Protein AF-A0A7Y2H2J0-F1 (afdb_monomer_lite)

Secondary structure (DSSP, 8-state):
--HHHHHHHHHHHHHTT--GGGGG-HHHHHHHHHHHHHHHHHHHHHHHHHHHHHHHHHHHHTPPP-SPPP-S-HHHHHHHHTSHHHHHHHHHHHHHHHHHHHHHHHHHHHHHHHHHHHHHHHHHHHT-HHHHHHHHHTSPEEETTEEEPTT-HHHHHHHHHHHHHHHHHHHHT--HHHHHHHHHHHHHHHHHHHHHHHH-PPPP-------

Foldseek 3Di:
DPPVVVVVCVVVCVVVPHPCVLVPDPVSVVVVVVVVLVVVLVLLVVLLVLLVVLQVVCVVLVHDDDPDRPPDDSVVLSVLLPDVPSNVVSVVVSVVSVVVSVLQVVLQVQLQVQLCVQLVVVLVVQLDLVVLLVVCQPPFDDDPPDTHHSVPVVSSVVSSVVSNVVSVVVVVPDDPVRSCVRRSVSSNVRSVVSCDVVVPDDPPPPDPPDD

Structure (mmCIF, N/CA/C/O backbone):
data_AF-A0A7Y2H2J0-F1
#
_entry.id   AF-A0A7Y2H2J0-F1
#
loop_
_atom_site.group_PDB
_atom_site.id
_atom_site.type_symbol
_atom_site.label_atom_id
_atom_site.label_alt_id
_atom_site.label_comp_id
_atom_site.label_asym_id
_atom_site.label_entity_id
_atom_site.label_seq_id
_atom_site.pdbx_PDB_ins_cod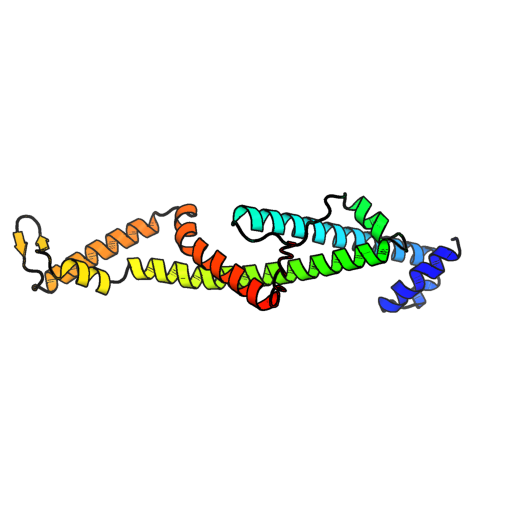e
_atom_site.Cartn_x
_atom_site.Cartn_y
_atom_site.Cartn_z
_atom_site.occupancy
_atom_site.B_iso_or_equiv
_atom_site.auth_seq_id
_atom_site.auth_comp_id
_atom_site.auth_asym_id
_atom_site.auth_atom_id
_atom_site.pdbx_PDB_model_num
ATOM 1 N N . MET A 1 1 ? 38.490 0.608 -36.132 1.00 47.44 1 MET A N 1
ATOM 2 C CA . MET A 1 1 ? 37.055 0.309 -35.929 1.00 47.44 1 MET A CA 1
ATOM 3 C C . MET A 1 1 ? 36.377 0.312 -37.287 1.00 47.44 1 MET A C 1
ATOM 5 O O . MET A 1 1 ? 36.771 1.143 -38.097 1.00 47.44 1 MET A O 1
ATOM 9 N N . PRO A 1 2 ? 35.400 -0.565 -37.553 1.00 40.34 2 PRO A N 1
ATOM 10 C CA . PRO A 1 2 ? 34.574 -0.436 -38.746 1.00 40.34 2 PRO A CA 1
ATOM 11 C C . PRO A 1 2 ? 33.777 0.878 -38.695 1.00 40.34 2 PRO A C 1
ATOM 13 O O . PRO A 1 2 ? 33.198 1.195 -37.654 1.00 40.34 2 PRO A O 1
ATOM 16 N N . GLU A 1 3 ? 33.737 1.632 -39.794 1.00 38.72 3 GLU A N 1
ATOM 17 C CA . GLU A 1 3 ? 33.075 2.949 -39.888 1.00 38.72 3 GLU A CA 1
ATOM 18 C C . GLU A 1 3 ? 31.599 2.928 -39.452 1.00 38.72 3 GLU A C 1
ATOM 20 O O . GLU A 1 3 ? 31.092 3.917 -38.921 1.00 38.72 3 GLU A O 1
ATOM 25 N N . TYR A 1 4 ? 30.927 1.778 -39.569 1.00 42.19 4 TYR A N 1
ATOM 26 C CA . TYR A 1 4 ? 29.523 1.624 -39.186 1.00 42.19 4 TYR A CA 1
ATOM 27 C C . TYR A 1 4 ? 29.265 1.790 -37.677 1.00 42.19 4 TYR A C 1
ATOM 29 O O . TYR A 1 4 ? 28.186 2.236 -37.292 1.00 42.19 4 TYR A O 1
ATOM 37 N N . MET A 1 5 ? 30.237 1.490 -36.803 1.00 37.50 5 MET A N 1
ATOM 38 C CA . MET A 1 5 ? 30.056 1.659 -35.349 1.00 37.50 5 MET A CA 1
ATOM 39 C C . MET A 1 5 ? 30.204 3.116 -34.901 1.00 37.50 5 MET A C 1
ATOM 41 O O . MET A 1 5 ? 29.543 3.540 -33.957 1.00 37.50 5 MET A O 1
ATOM 45 N N . VAL A 1 6 ? 31.026 3.902 -35.602 1.00 47.81 6 VAL A N 1
ATOM 46 C CA . VAL A 1 6 ? 31.172 5.345 -35.350 1.00 47.81 6 VAL A CA 1
ATOM 47 C C . VAL A 1 6 ? 29.910 6.091 -35.793 1.00 47.81 6 VAL A C 1
ATOM 49 O O . VAL A 1 6 ? 29.450 6.986 -35.087 1.00 47.81 6 VAL A O 1
ATOM 52 N N . ALA A 1 7 ? 29.304 5.678 -36.911 1.00 53.84 7 ALA A N 1
ATOM 53 C CA . ALA A 1 7 ? 28.046 6.243 -37.396 1.00 53.84 7 ALA A CA 1
ATOM 54 C C . ALA A 1 7 ? 26.858 5.978 -36.448 1.00 53.84 7 ALA A C 1
ATOM 56 O O . ALA A 1 7 ? 26.045 6.872 -36.232 1.00 53.84 7 ALA A O 1
ATOM 57 N N . ALA A 1 8 ? 26.785 4.789 -35.837 1.00 52.59 8 ALA A N 1
ATOM 58 C CA . ALA A 1 8 ? 25.694 4.418 -34.929 1.00 52.59 8 ALA A CA 1
ATOM 59 C C . ALA A 1 8 ? 25.750 5.129 -33.561 1.00 52.59 8 ALA A C 1
ATOM 61 O O . ALA A 1 8 ? 24.716 5.382 -32.948 1.00 52.5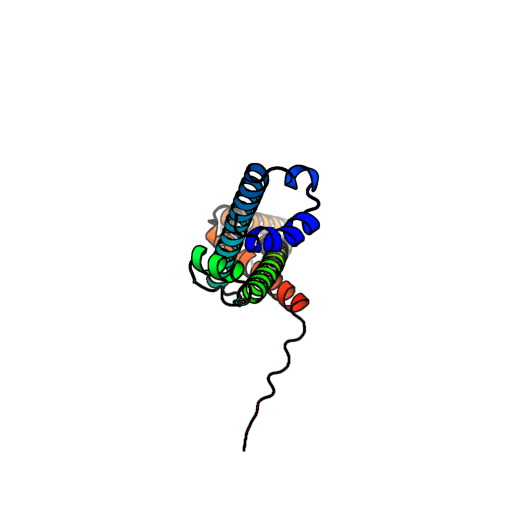9 8 ALA A O 1
ATOM 62 N N . LEU A 1 9 ? 26.950 5.468 -33.075 1.00 48.31 9 LEU A N 1
ATOM 63 C CA . LEU A 1 9 ? 27.146 6.077 -31.750 1.00 48.31 9 LEU A CA 1
ATOM 64 C C . LEU A 1 9 ? 27.078 7.609 -31.756 1.00 48.31 9 LEU A C 1
ATOM 66 O O . LEU A 1 9 ? 26.837 8.215 -30.714 1.00 48.31 9 LEU A O 1
ATOM 70 N N . LYS A 1 10 ? 27.269 8.243 -32.917 1.00 51.09 10 LYS A N 1
ATOM 71 C CA . LYS A 1 10 ? 27.262 9.703 -33.064 1.00 51.09 10 LYS A CA 1
ATOM 72 C C . LYS A 1 10 ?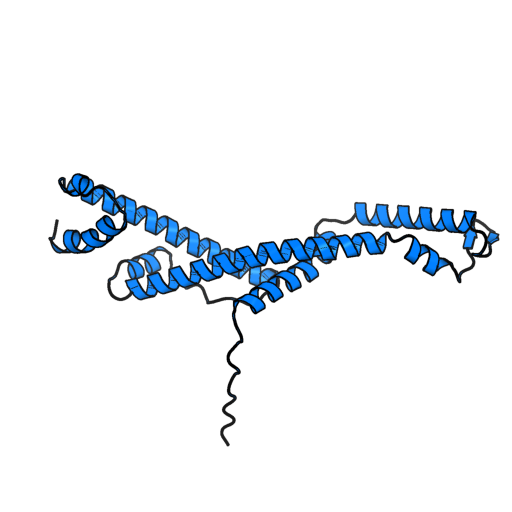 25.956 10.379 -32.596 1.00 51.09 10 LYS A C 1
ATOM 74 O O . LYS A 1 10 ? 26.060 11.293 -31.780 1.00 51.09 10 LYS A O 1
ATOM 79 N N . PRO A 1 11 ? 24.748 9.928 -32.993 1.00 55.41 11 PRO A N 1
ATOM 80 C CA . PRO A 1 11 ? 23.510 10.568 -32.539 1.00 55.41 11 PRO A CA 1
ATOM 81 C C . PRO A 1 11 ? 23.245 10.372 -31.035 1.00 55.41 11 PRO A C 1
ATOM 83 O O . PRO A 1 11 ? 22.685 11.256 -30.391 1.00 55.41 11 PRO A O 1
ATOM 86 N N . LEU A 1 12 ? 23.704 9.257 -30.452 1.00 50.62 12 LEU A N 1
ATOM 87 C CA . LEU A 1 12 ? 23.593 8.984 -29.011 1.00 50.62 12 LEU A CA 1
ATOM 88 C C . LEU A 1 12 ? 24.503 9.898 -28.172 1.00 50.62 12 LEU A C 1
ATOM 90 O O . LEU A 1 12 ? 24.111 10.337 -27.094 1.00 50.62 12 LEU A O 1
ATOM 94 N N . LEU A 1 13 ? 25.705 10.208 -28.669 1.00 53.81 13 LEU A N 1
ATOM 95 C CA . LEU A 1 13 ? 26.645 11.124 -28.011 1.00 53.81 13 LEU A CA 1
ATOM 96 C C . LEU A 1 13 ? 26.201 12.590 -28.126 1.00 53.81 13 LEU A C 1
ATOM 98 O O . LEU A 1 13 ? 26.328 13.338 -27.158 1.00 53.81 13 LEU A O 1
ATOM 102 N N . GLU A 1 14 ? 25.629 12.974 -29.271 1.00 54.91 14 GLU A N 1
ATOM 103 C CA . GLU A 1 14 ? 25.040 14.303 -29.486 1.00 54.91 14 GLU A CA 1
ATOM 104 C C . GLU A 1 14 ? 23.800 14.533 -28.599 1.00 54.91 14 GLU A C 1
ATOM 106 O O . GLU A 1 14 ? 23.654 15.610 -28.023 1.00 54.91 14 GLU A O 1
ATOM 111 N N . GLN A 1 15 ? 22.946 13.517 -28.400 1.00 51.09 15 GLN A N 1
ATOM 112 C CA . GLN A 1 15 ? 21.798 13.594 -27.479 1.00 51.09 15 GLN A CA 1
ATOM 113 C C . GLN A 1 15 ? 22.190 13.638 -25.996 1.00 51.09 15 GLN A C 1
ATOM 115 O O . GLN A 1 15 ? 21.468 14.223 -25.191 1.00 51.09 15 GLN A O 1
ATOM 120 N N . ALA A 1 16 ? 23.321 13.036 -25.621 1.00 50.97 16 ALA A N 1
ATOM 121 C CA . ALA A 1 16 ? 23.787 12.988 -24.236 1.00 50.97 16 ALA A CA 1
ATOM 122 C C . ALA A 1 16 ? 24.469 14.288 -23.761 1.00 50.97 16 ALA A C 1
ATOM 124 O O . ALA A 1 16 ? 24.900 14.352 -22.610 1.00 50.97 16 ALA A O 1
ATOM 125 N N . GLY A 1 17 ? 24.602 15.306 -24.625 1.00 50.47 17 GLY A N 1
ATOM 126 C CA . GLY A 1 17 ? 25.286 16.563 -24.298 1.00 50.47 17 GLY A CA 1
ATOM 127 C C . GLY A 1 17 ? 26.766 16.379 -23.938 1.00 50.47 17 GLY A C 1
ATOM 128 O O . GLY A 1 17 ? 27.342 17.227 -23.262 1.00 50.47 17 GLY A O 1
ATOM 129 N N . ALA A 1 18 ? 27.370 15.256 -24.337 1.00 54.28 18 ALA A N 1
ATOM 130 C CA . ALA A 1 18 ? 28.762 14.957 -24.046 1.00 54.28 18 ALA A CA 1
ATOM 131 C C . ALA A 1 18 ? 29.668 15.771 -24.978 1.00 54.28 18 ALA A C 1
ATOM 133 O O . ALA A 1 18 ? 29.470 15.761 -26.194 1.00 54.28 18 ALA A O 1
ATOM 134 N N . ASP A 1 19 ? 30.672 16.448 -24.413 1.00 48.97 19 ASP A N 1
ATOM 135 C CA . ASP A 1 19 ? 31.663 17.214 -25.170 1.00 48.97 19 ASP A CA 1
ATOM 136 C C . ASP A 1 19 ? 32.268 16.356 -26.294 1.00 48.97 19 ASP A C 1
ATOM 138 O O . ASP A 1 19 ? 33.057 15.434 -26.065 1.00 48.97 19 ASP A O 1
ATOM 142 N N . LEU A 1 20 ? 31.924 16.700 -27.539 1.00 50.53 20 LEU A N 1
ATOM 143 C CA . LEU A 1 20 ? 32.450 16.107 -28.777 1.00 50.53 20 LEU A CA 1
ATOM 144 C C . LEU A 1 20 ? 33.986 16.203 -28.888 1.00 50.53 20 LEU A C 1
ATOM 146 O O . LEU A 1 20 ? 34.584 15.562 -29.749 1.00 50.53 20 LEU A O 1
ATOM 150 N N . GLU A 1 21 ? 34.651 16.954 -28.007 1.00 49.44 21 GLU A N 1
ATOM 151 C CA . GLU A 1 21 ? 36.112 16.977 -27.858 1.00 49.44 21 GLU A CA 1
ATOM 152 C C . GLU A 1 21 ? 36.689 15.621 -27.403 1.00 49.44 21 GLU A C 1
ATOM 154 O O . GLU A 1 21 ? 37.773 15.241 -27.852 1.00 49.44 21 GLU A O 1
ATOM 159 N N . ILE A 1 22 ? 35.940 14.837 -26.614 1.00 49.25 22 ILE A N 1
ATOM 160 C CA . ILE A 1 22 ? 36.315 13.472 -26.184 1.00 49.25 22 ILE A CA 1
ATOM 161 C C . ILE A 1 22 ? 36.307 12.497 -27.384 1.00 49.25 22 ILE A C 1
ATOM 163 O O . ILE A 1 22 ? 36.953 11.447 -27.373 1.00 49.25 22 ILE A O 1
ATOM 167 N N . ALA A 1 23 ? 35.642 12.865 -28.487 1.00 50.12 23 ALA A N 1
ATOM 168 C CA . ALA A 1 23 ? 35.518 12.040 -29.687 1.00 50.12 23 ALA A CA 1
ATOM 169 C C . ALA A 1 23 ? 36.781 11.989 -30.573 1.00 50.12 23 ALA A C 1
ATOM 171 O O . ALA A 1 23 ? 36.781 11.320 -31.606 1.00 50.12 23 ALA A O 1
ATOM 172 N N . LYS A 1 24 ? 37.877 12.664 -30.200 1.00 54.94 24 LYS A N 1
ATOM 173 C CA . LYS A 1 24 ? 39.107 12.710 -31.016 1.00 54.94 24 LYS A CA 1
ATOM 174 C C . LYS A 1 24 ? 40.050 11.518 -30.802 1.00 54.94 24 LYS A C 1
ATOM 176 O O . LYS A 1 24 ? 41.002 11.359 -31.566 1.00 54.94 24 LYS A O 1
ATOM 181 N N . ARG A 1 25 ? 39.811 10.660 -29.801 1.00 59.81 25 ARG A N 1
ATOM 182 C CA . ARG A 1 25 ? 40.666 9.496 -29.502 1.00 59.81 25 ARG A CA 1
ATOM 183 C C . ARG A 1 25 ? 39.866 8.187 -29.575 1.00 59.81 25 ARG A C 1
ATOM 185 O O . ARG A 1 25 ? 38.972 7.977 -28.756 1.00 59.81 25 ARG A O 1
ATOM 192 N N . PRO A 1 26 ? 40.199 7.261 -30.498 1.00 61.16 26 PRO A N 1
ATOM 193 C CA . PRO A 1 26 ? 39.448 6.016 -30.709 1.00 61.16 26 PRO A CA 1
ATOM 194 C C . PRO A 1 26 ? 39.265 5.164 -29.443 1.00 61.16 26 PRO A C 1
ATOM 196 O O . PRO A 1 26 ? 38.212 4.559 -29.251 1.00 61.16 26 PRO A O 1
ATOM 199 N N . ASN A 1 27 ? 40.268 5.158 -28.559 1.00 64.81 27 ASN A N 1
ATOM 200 C CA . ASN A 1 27 ? 40.234 4.411 -27.299 1.00 64.81 27 ASN A CA 1
ATOM 201 C C . ASN A 1 27 ? 39.284 5.040 -26.262 1.00 64.81 27 ASN A C 1
ATOM 203 O O . ASN A 1 27 ? 38.656 4.317 -25.492 1.00 64.81 27 ASN A O 1
ATOM 207 N N . GLU A 1 28 ? 39.146 6.369 -26.253 1.00 61.62 28 GLU A N 1
ATOM 208 C CA . GLU A 1 28 ? 38.254 7.090 -25.335 1.00 61.62 28 GLU A CA 1
ATOM 209 C C . GLU A 1 28 ? 36.789 6.930 -25.771 1.00 61.62 28 GLU A C 1
ATOM 211 O O . GLU A 1 28 ? 35.934 6.631 -24.939 1.00 61.62 28 GLU A O 1
ATOM 216 N N . LEU A 1 29 ? 36.507 6.966 -27.079 1.00 62.78 29 LEU A N 1
ATOM 217 C CA . LEU A 1 29 ? 35.181 6.649 -27.632 1.00 62.78 29 LEU A CA 1
ATOM 218 C C . LEU A 1 29 ? 34.738 5.216 -27.330 1.00 62.78 29 LEU A C 1
ATOM 220 O O . LEU A 1 29 ? 33.588 4.985 -26.959 1.00 62.78 29 LEU A O 1
ATOM 224 N N . GLN A 1 30 ? 35.645 4.246 -27.458 1.00 66.06 30 GLN A N 1
ATOM 225 C CA . GLN A 1 30 ? 35.336 2.852 -27.145 1.00 66.06 30 GLN A CA 1
ATOM 226 C C . GLN A 1 30 ? 35.069 2.657 -25.645 1.00 66.06 30 GLN A C 1
ATOM 228 O O . GLN A 1 30 ? 34.158 1.913 -25.270 1.00 66.06 30 GLN A O 1
ATOM 233 N N . ALA A 1 31 ? 35.808 3.364 -24.784 1.00 67.94 31 ALA A N 1
ATOM 234 C CA . ALA A 1 31 ? 35.567 3.369 -23.345 1.00 67.94 31 ALA A CA 1
ATOM 235 C C . ALA A 1 31 ? 34.214 4.011 -22.987 1.00 67.94 31 ALA A C 1
ATOM 237 O O . ALA A 1 31 ? 33.475 3.447 -22.178 1.00 67.94 31 ALA A O 1
ATOM 238 N N . VAL A 1 32 ? 33.850 5.138 -23.611 1.00 69.50 32 VAL A N 1
ATOM 239 C CA . VAL A 1 32 ? 32.547 5.803 -23.414 1.00 69.50 32 VAL A CA 1
ATOM 240 C C . VAL A 1 32 ? 31.400 4.915 -23.897 1.00 69.50 32 VAL A C 1
ATOM 242 O O . VAL A 1 32 ? 30.458 4.687 -23.143 1.00 69.50 32 VAL A O 1
ATOM 245 N N . ALA A 1 33 ? 31.506 4.330 -25.092 1.00 68.38 33 ALA A N 1
ATOM 246 C CA . ALA A 1 33 ? 30.496 3.418 -25.627 1.00 68.38 33 ALA A CA 1
ATOM 247 C C . ALA A 1 33 ? 30.301 2.181 -24.733 1.00 68.38 33 ALA A C 1
ATOM 249 O O . ALA A 1 33 ? 29.172 1.767 -24.470 1.00 68.38 33 ALA A O 1
ATOM 250 N N . THR A 1 34 ? 31.394 1.623 -24.203 1.00 71.44 34 THR A N 1
ATOM 251 C CA . THR A 1 34 ? 31.339 0.495 -23.260 1.00 71.44 34 THR A CA 1
ATOM 252 C C . THR A 1 34 ? 30.672 0.900 -21.943 1.00 71.44 34 THR A C 1
ATOM 254 O O . THR A 1 34 ? 29.830 0.164 -21.432 1.00 71.44 34 THR A O 1
ATOM 257 N N . ARG A 1 35 ? 30.987 2.088 -21.404 1.00 67.69 35 ARG A N 1
ATOM 258 C CA . ARG A 1 35 ? 30.344 2.615 -20.187 1.00 67.69 35 ARG A CA 1
ATOM 259 C C . ARG A 1 35 ? 28.850 2.861 -20.386 1.00 67.69 35 ARG A C 1
ATOM 261 O O . ARG A 1 35 ? 28.067 2.436 -19.544 1.00 67.69 35 ARG A O 1
ATOM 268 N N . MET A 1 36 ? 28.455 3.490 -21.492 1.00 68.12 36 MET A N 1
ATOM 269 C CA . MET A 1 36 ? 27.045 3.728 -21.824 1.00 68.12 36 MET A CA 1
ATOM 270 C C . MET A 1 36 ? 26.282 2.416 -21.998 1.00 68.12 36 MET A C 1
ATOM 272 O O . MET A 1 36 ? 25.192 2.261 -21.455 1.00 68.12 36 MET A O 1
ATOM 276 N N . ARG A 1 37 ? 26.886 1.431 -22.676 1.00 70.31 37 ARG A N 1
ATOM 277 C CA . ARG A 1 37 ? 26.318 0.085 -22.778 1.00 70.31 37 ARG A CA 1
ATOM 278 C C . ARG A 1 37 ? 26.096 -0.527 -21.397 1.00 70.31 37 ARG A C 1
ATOM 280 O O . ARG A 1 37 ? 24.995 -0.985 -21.130 1.00 70.31 37 ARG A O 1
ATOM 287 N N . ASN A 1 38 ? 27.095 -0.497 -20.516 1.00 67.31 38 ASN A N 1
ATOM 288 C CA . ASN A 1 38 ? 26.974 -1.058 -19.167 1.00 67.31 38 ASN A CA 1
ATOM 289 C C . ASN A 1 38 ? 25.923 -0.338 -18.311 1.00 67.31 38 ASN A C 1
ATOM 291 O O . ASN A 1 38 ? 25.195 -0.990 -17.570 1.00 67.31 38 ASN A O 1
ATOM 295 N N . LEU A 1 39 ? 25.810 0.986 -18.431 1.00 69.38 39 LEU A N 1
ATOM 296 C CA . LEU A 1 39 ? 24.765 1.750 -17.751 1.00 69.38 39 LEU A CA 1
ATOM 297 C C . LEU A 1 39 ? 23.372 1.346 -18.246 1.00 69.38 39 LEU A C 1
ATOM 299 O O . LEU A 1 39 ? 22.486 1.089 -17.438 1.00 69.38 39 LEU A O 1
ATOM 303 N N . ASN A 1 40 ? 23.195 1.221 -19.562 1.00 71.69 40 ASN A N 1
ATOM 304 C CA . ASN A 1 40 ? 21.933 0.769 -20.143 1.00 71.69 40 ASN A CA 1
ATOM 305 C C . ASN A 1 40 ? 21.596 -0.671 -19.726 1.00 71.69 40 ASN A C 1
ATOM 307 O O . ASN A 1 40 ? 20.425 -0.960 -19.495 1.00 71.69 40 ASN A O 1
ATOM 311 N N . LEU A 1 41 ? 22.604 -1.548 -19.568 1.00 68.62 41 LEU A N 1
ATOM 312 C CA . LEU A 1 41 ? 22.407 -2.901 -19.030 1.00 68.62 41 LEU A CA 1
ATOM 313 C C . LEU A 1 41 ? 21.811 -2.849 -17.617 1.00 68.62 41 LEU A C 1
ATOM 315 O O . LEU A 1 41 ? 20.794 -3.485 -17.360 1.00 68.62 41 LEU A O 1
ATOM 319 N N . LEU A 1 42 ? 22.420 -2.054 -16.733 1.00 71.31 42 LEU A N 1
ATOM 320 C CA . LEU A 1 42 ? 21.987 -1.908 -15.340 1.00 71.31 42 LEU A CA 1
ATOM 321 C C . LEU A 1 42 ? 20.599 -1.270 -15.214 1.00 71.31 42 LEU A C 1
ATOM 323 O O . LEU A 1 42 ? 19.818 -1.647 -14.346 1.00 71.31 42 LEU A O 1
ATOM 327 N N . LEU A 1 43 ? 20.284 -0.291 -16.064 1.00 73.75 43 LEU A N 1
ATOM 328 C CA . LEU A 1 43 ? 18.972 0.353 -16.055 1.00 73.75 43 LEU A CA 1
ATOM 329 C C . LEU A 1 43 ? 17.880 -0.597 -16.554 1.00 73.75 43 LEU A C 1
ATOM 331 O O . LEU A 1 43 ? 16.817 -0.670 -15.942 1.00 73.75 43 LEU A O 1
ATOM 335 N N . ALA A 1 44 ? 18.139 -1.348 -17.627 1.00 73.38 44 ALA A N 1
ATOM 336 C CA . ALA A 1 44 ? 17.187 -2.325 -18.146 1.00 73.38 44 ALA A CA 1
ATOM 337 C C . ALA A 1 44 ? 16.932 -3.457 -17.138 1.00 73.38 44 ALA A C 1
ATOM 339 O O . ALA A 1 44 ? 15.772 -3.780 -16.882 1.00 73.38 44 ALA A O 1
ATOM 340 N N . SER A 1 45 ? 17.986 -4.010 -16.522 1.00 72.88 45 SER A N 1
ATOM 341 C CA . SER A 1 45 ? 17.845 -5.044 -15.487 1.00 72.88 45 SER A CA 1
ATOM 342 C C . SER A 1 45 ? 17.047 -4.531 -14.288 1.00 72.88 45 SER A C 1
ATOM 344 O O . SER A 1 45 ? 16.081 -5.164 -13.870 1.00 72.88 45 SER A O 1
ATOM 346 N N . PHE A 1 46 ? 17.362 -3.324 -13.805 1.00 79.88 46 PHE A N 1
ATOM 347 C CA . PHE A 1 46 ? 16.641 -2.695 -12.700 1.00 79.88 46 PHE A CA 1
ATOM 348 C C . PHE A 1 46 ? 15.142 -2.535 -12.990 1.00 79.88 46 PHE A C 1
ATOM 350 O O . PHE A 1 46 ? 14.310 -2.859 -12.143 1.00 79.88 46 PHE A O 1
ATOM 357 N N . VAL A 1 47 ? 14.774 -2.060 -14.184 1.00 79.31 47 VAL A N 1
ATOM 358 C CA . VAL A 1 47 ? 13.360 -1.892 -14.559 1.00 79.31 47 VAL A CA 1
ATOM 359 C C . VAL A 1 47 ? 12.636 -3.236 -14.609 1.00 79.31 47 VAL A C 1
ATOM 361 O O . VAL A 1 47 ? 11.505 -3.331 -14.133 1.00 79.31 47 VAL A O 1
ATOM 364 N N . LEU A 1 48 ? 13.279 -4.280 -15.136 1.00 77.50 48 LEU A N 1
ATOM 365 C CA . LEU A 1 48 ? 12.693 -5.619 -15.215 1.00 77.50 48 LEU A CA 1
ATOM 366 C C . LEU A 1 48 ? 12.490 -6.237 -13.833 1.00 77.50 48 LEU A C 1
ATOM 368 O O . LEU A 1 48 ? 11.407 -6.754 -13.555 1.00 77.50 48 LEU A O 1
ATOM 372 N N . ASP A 1 49 ? 13.483 -6.137 -12.953 1.00 81.00 49 ASP A N 1
ATOM 373 C CA . ASP A 1 49 ? 13.380 -6.626 -11.578 1.00 81.00 49 ASP A CA 1
ATOM 374 C C . ASP A 1 49 ? 12.266 -5.915 -10.810 1.00 81.00 49 ASP A C 1
ATOM 376 O O . ASP A 1 49 ? 11.429 -6.560 -10.170 1.00 81.00 49 ASP A O 1
ATOM 380 N N . MET A 1 50 ? 12.188 -4.589 -10.935 1.00 84.50 50 MET A N 1
ATOM 381 C CA . MET A 1 50 ? 11.119 -3.807 -10.318 1.00 84.50 50 MET A CA 1
ATOM 382 C C . MET A 1 50 ? 9.744 -4.169 -10.891 1.00 84.50 50 MET A C 1
ATOM 384 O O . MET A 1 50 ? 8.769 -4.248 -10.143 1.00 84.50 50 MET A O 1
ATOM 388 N N . SER A 1 51 ? 9.654 -4.428 -12.196 1.00 81.69 51 SER A N 1
ATOM 389 C CA . SER A 1 51 ? 8.404 -4.817 -12.853 1.00 81.69 51 SER A CA 1
ATOM 390 C C . SER A 1 51 ? 7.923 -6.206 -12.410 1.00 81.69 51 SER A C 1
ATOM 392 O O . SER A 1 51 ? 6.747 -6.403 -12.097 1.00 81.69 51 SER A O 1
ATOM 394 N N . ARG A 1 52 ? 8.847 -7.163 -12.254 1.00 83.50 52 ARG A N 1
ATOM 395 C CA . ARG A 1 52 ? 8.553 -8.478 -11.659 1.00 83.50 52 ARG A CA 1
ATOM 396 C C . ARG A 1 52 ? 8.081 -8.346 -10.212 1.00 83.50 52 ARG A C 1
ATOM 398 O O . ARG A 1 52 ? 7.088 -8.969 -9.837 1.00 83.50 52 ARG A O 1
ATOM 405 N N . GLY A 1 53 ? 8.756 -7.516 -9.413 1.00 85.44 53 GLY A N 1
ATOM 406 C CA . GLY A 1 53 ? 8.349 -7.223 -8.036 1.00 85.44 53 GLY A CA 1
ATOM 407 C C . GLY A 1 53 ? 6.948 -6.610 -7.963 1.00 85.44 53 GLY A C 1
ATOM 408 O O . GLY A 1 53 ? 6.129 -7.021 -7.141 1.00 85.44 53 GLY A O 1
ATOM 409 N N . MET A 1 54 ? 6.635 -5.692 -8.878 1.00 88.56 54 MET A N 1
ATOM 410 C CA . MET A 1 54 ? 5.308 -5.096 -9.030 1.00 88.56 54 MET A CA 1
ATOM 411 C C . MET A 1 54 ? 4.226 -6.143 -9.339 1.00 88.56 54 MET A C 1
ATOM 413 O O . MET A 1 54 ? 3.165 -6.119 -8.712 1.00 88.56 54 MET A O 1
ATOM 417 N N . GLU A 1 55 ? 4.460 -7.069 -10.271 1.00 84.81 55 GLU A N 1
ATOM 418 C CA . GLU A 1 55 ? 3.484 -8.121 -10.597 1.00 84.81 55 GLU A CA 1
ATOM 419 C C . GLU A 1 55 ? 3.289 -9.112 -9.442 1.00 84.81 55 GLU A C 1
ATOM 421 O O . GLU A 1 55 ? 2.156 -9.477 -9.112 1.00 84.81 55 GLU A O 1
ATOM 426 N N . GLN A 1 56 ? 4.366 -9.487 -8.745 1.00 85.75 56 GLN A N 1
ATOM 427 C CA . GLN A 1 56 ? 4.265 -10.295 -7.526 1.00 85.75 56 GLN A CA 1
ATOM 428 C C . GLN A 1 56 ? 3.446 -9.583 -6.444 1.00 85.75 56 GLN A C 1
ATOM 430 O O . GLN A 1 56 ? 2.560 -10.193 -5.839 1.00 85.75 56 GLN A O 1
ATOM 435 N N . PHE A 1 57 ? 3.686 -8.286 -6.241 1.00 87.69 57 PHE A N 1
ATOM 436 C CA . PHE A 1 57 ? 2.913 -7.468 -5.313 1.00 87.69 57 PHE A CA 1
ATOM 437 C C . PHE A 1 57 ? 1.428 -7.454 -5.691 1.00 87.69 57 PHE A C 1
ATOM 439 O O . PHE A 1 57 ? 0.569 -7.745 -4.855 1.00 87.69 57 PHE A O 1
ATOM 446 N N . ARG A 1 58 ? 1.111 -7.184 -6.965 1.00 84.75 58 ARG A N 1
ATOM 447 C CA . ARG A 1 58 ? -0.272 -7.174 -7.463 1.00 84.75 58 ARG A CA 1
ATOM 448 C C . ARG A 1 58 ? -0.965 -8.509 -7.184 1.00 84.75 58 ARG A C 1
ATOM 450 O O . ARG A 1 58 ? -2.073 -8.515 -6.649 1.00 84.75 58 ARG A O 1
ATOM 457 N N . LYS A 1 59 ? -0.281 -9.629 -7.429 1.00 87.00 59 LYS A N 1
ATOM 458 C CA . LYS A 1 59 ? -0.795 -10.977 -7.155 1.00 87.00 59 LYS A CA 1
ATOM 459 C C . LYS A 1 59 ? -1.090 -11.217 -5.670 1.00 87.00 59 LYS A C 1
ATOM 461 O O . LYS A 1 59 ? -2.173 -11.696 -5.345 1.00 87.00 59 LYS A O 1
ATOM 466 N N . ILE A 1 60 ? -0.169 -10.864 -4.769 1.00 85.94 60 ILE A N 1
ATOM 467 C CA . ILE A 1 60 ? -0.328 -11.062 -3.312 1.00 85.94 60 ILE A CA 1
ATOM 468 C C . ILE A 1 60 ? -1.529 -10.273 -2.762 1.00 85.94 60 ILE A C 1
ATOM 470 O O . ILE A 1 60 ? -2.261 -10.754 -1.890 1.00 85.94 60 ILE A O 1
ATOM 474 N N . TYR A 1 61 ? -1.763 -9.073 -3.294 1.00 80.06 61 TYR A N 1
ATOM 475 C CA . TYR A 1 61 ? -2.836 -8.186 -2.840 1.00 80.06 61 TYR A CA 1
ATOM 476 C C . TYR A 1 61 ? -4.159 -8.353 -3.608 1.00 80.06 61 TYR A C 1
ATOM 478 O O . TYR A 1 61 ? -5.164 -7.737 -3.231 1.00 80.06 61 TYR A O 1
ATOM 486 N N . GLY A 1 62 ? -4.201 -9.222 -4.626 1.00 83.75 62 GLY A N 1
ATOM 487 C CA . GLY A 1 62 ? -5.378 -9.435 -5.477 1.00 83.75 62 GLY A CA 1
ATOM 488 C C . GLY A 1 62 ? -5.725 -8.208 -6.324 1.00 83.75 62 GLY A C 1
ATOM 489 O O . GLY A 1 62 ? -6.897 -7.883 -6.497 1.00 83.75 62 GLY A O 1
ATOM 490 N N . LEU A 1 63 ? -4.705 -7.481 -6.777 1.00 83.12 63 LEU A N 1
ATOM 491 C CA . LEU A 1 63 ? -4.822 -6.289 -7.612 1.00 83.12 63 LEU A CA 1
ATOM 492 C C . LEU A 1 63 ? -4.748 -6.675 -9.099 1.00 83.12 63 LEU A C 1
ATOM 494 O O . LEU A 1 63 ? -4.126 -7.683 -9.434 1.00 83.12 63 LEU A O 1
ATOM 498 N N . PRO A 1 64 ? -5.347 -5.880 -10.003 1.00 78.19 64 PRO A N 1
ATOM 499 C CA . PRO A 1 64 ? -5.306 -6.166 -11.434 1.00 78.19 64 PRO A CA 1
ATOM 500 C C . PRO A 1 64 ? -3.870 -6.149 -11.975 1.00 78.19 64 PRO A C 1
ATOM 502 O O . PRO A 1 64 ? -3.131 -5.184 -11.746 1.00 78.19 64 PRO A O 1
ATOM 505 N N . SER A 1 65 ? -3.504 -7.197 -12.716 1.00 74.00 65 SER A N 1
ATOM 506 C CA . SER A 1 65 ? -2.236 -7.290 -13.450 1.00 74.00 65 SER A CA 1
ATOM 507 C C . SER A 1 65 ? -2.101 -6.178 -14.490 1.00 74.00 65 SER A C 1
ATOM 509 O O . SER A 1 65 ? -3.098 -5.648 -14.989 1.00 74.00 65 SER A O 1
ATOM 511 N N . GLY A 1 66 ? -0.861 -5.776 -14.765 1.00 68.06 66 GLY A N 1
ATOM 512 C CA . GLY A 1 66 ? -0.535 -4.843 -15.843 1.00 68.06 66 GLY A CA 1
ATOM 513 C C . GLY A 1 66 ? -0.194 -5.565 -17.139 1.00 68.06 66 GLY A C 1
ATOM 514 O O . GLY A 1 66 ? -0.599 -6.707 -17.360 1.00 68.06 66 GLY A O 1
ATOM 515 N N . ASN A 1 67 ? 0.566 -4.880 -17.993 1.00 63.12 67 ASN A N 1
ATOM 516 C CA . ASN A 1 67 ? 1.124 -5.502 -19.186 1.00 63.12 67 ASN A CA 1
ATOM 517 C C . ASN A 1 67 ? 2.087 -6.626 -18.768 1.00 63.12 67 ASN A C 1
ATOM 519 O O . ASN A 1 67 ? 2.893 -6.420 -17.856 1.00 63.12 67 ASN A O 1
ATOM 523 N N . PRO A 1 68 ? 2.012 -7.806 -19.405 1.00 58.84 68 PRO A N 1
ATOM 524 C CA . PRO A 1 68 ? 2.899 -8.910 -19.082 1.00 58.84 68 PRO A CA 1
ATOM 525 C C . PRO A 1 68 ? 4.350 -8.502 -19.341 1.00 58.84 68 PRO A C 1
ATOM 527 O O . PRO A 1 68 ? 4.692 -8.021 -20.420 1.00 58.84 68 PRO A O 1
ATOM 530 N N . VAL A 1 69 ? 5.201 -8.696 -18.336 1.00 61.47 69 VAL A N 1
ATOM 531 C CA . VAL A 1 69 ? 6.647 -8.512 -18.473 1.00 61.47 69 VAL A CA 1
ATOM 532 C C . VAL A 1 69 ? 7.183 -9.686 -19.282 1.00 61.47 69 VAL A C 1
ATOM 534 O O . VAL A 1 69 ? 6.947 -10.833 -18.906 1.00 61.47 69 VAL A O 1
ATOM 537 N N . ASP A 1 70 ? 7.894 -9.417 -20.379 1.00 61.56 70 ASP A N 1
ATOM 538 C CA . ASP A 1 70 ? 8.597 -10.463 -21.126 1.00 61.56 70 ASP A CA 1
ATOM 539 C C . ASP A 1 70 ? 9.577 -11.181 -20.178 1.00 61.56 70 ASP A C 1
ATOM 541 O O . ASP A 1 70 ? 10.486 -10.573 -19.610 1.00 61.56 70 ASP A O 1
ATOM 545 N N . GLU A 1 71 ? 9.366 -12.484 -19.975 1.00 56.94 71 GLU A N 1
ATOM 546 C CA . GLU A 1 71 ? 10.215 -13.335 -19.133 1.00 56.94 71 GLU A CA 1
ATOM 547 C C . GLU A 1 71 ? 11.584 -13.618 -19.770 1.00 56.94 71 GLU A C 1
ATOM 549 O O . GLU A 1 71 ? 12.417 -14.316 -19.181 1.00 56.94 71 GLU A O 1
ATOM 554 N N . SER A 1 72 ? 11.844 -13.100 -20.974 1.00 60.53 72 SER A N 1
ATOM 555 C CA . SER A 1 72 ? 13.149 -13.229 -21.600 1.00 60.53 72 SER A CA 1
ATOM 556 C C . SER A 1 72 ? 14.257 -12.666 -20.698 1.00 60.53 72 SER A C 1
ATOM 558 O O . SER A 1 72 ? 14.083 -11.714 -19.934 1.00 60.53 72 SER A O 1
ATOM 560 N N . SER A 1 73 ? 15.415 -13.333 -20.712 1.00 58.44 73 SER A N 1
ATOM 561 C CA . SER A 1 73 ? 16.549 -12.916 -19.890 1.00 58.44 73 SER A CA 1
ATOM 562 C C . SER A 1 73 ? 16.939 -11.476 -20.226 1.00 58.44 73 SER A C 1
ATOM 564 O O . SER A 1 73 ? 16.838 -11.060 -21.378 1.00 58.44 73 SER A O 1
ATOM 566 N N . GLU A 1 74 ? 17.434 -10.726 -19.242 1.00 61.00 74 GLU A N 1
ATOM 567 C CA . GLU A 1 74 ? 17.905 -9.342 -19.426 1.00 61.00 74 GLU A CA 1
ATOM 568 C C . GLU A 1 74 ? 18.819 -9.223 -20.656 1.00 61.00 74 GLU A C 1
ATOM 570 O O . GLU A 1 74 ? 18.665 -8.341 -21.497 1.00 61.00 74 GLU A O 1
ATOM 575 N N . GLU A 1 75 ? 19.704 -10.204 -20.834 1.00 57.75 75 GLU A N 1
ATOM 576 C CA . GLU A 1 75 ? 20.616 -10.296 -21.971 1.00 57.75 75 GLU A CA 1
ATOM 577 C C . GLU A 1 75 ? 19.908 -10.423 -23.338 1.00 57.75 75 GLU A C 1
ATOM 579 O O . GLU A 1 75 ? 20.419 -9.928 -24.344 1.00 57.75 75 GLU A O 1
ATOM 584 N N . LYS A 1 76 ? 18.734 -11.067 -23.400 1.00 64.06 76 LYS A N 1
ATOM 585 C CA . LYS A 1 76 ? 17.912 -11.175 -24.617 1.00 64.06 76 LYS A CA 1
ATOM 586 C C . LYS A 1 76 ? 17.203 -9.863 -24.930 1.00 64.06 76 LYS A C 1
ATOM 588 O O . LYS A 1 76 ? 17.251 -9.437 -26.080 1.00 64.06 76 LYS A O 1
ATOM 593 N N . LEU A 1 77 ? 16.623 -9.195 -23.933 1.00 62.44 77 LEU A N 1
ATOM 594 C CA . LEU A 1 77 ? 16.014 -7.874 -24.126 1.00 62.44 77 LEU A CA 1
ATOM 595 C C . LEU A 1 77 ? 17.048 -6.855 -24.586 1.00 62.44 77 LEU A C 1
ATOM 597 O O . LEU A 1 77 ? 16.802 -6.110 -25.523 1.00 62.44 77 LEU A O 1
ATOM 601 N N . LEU A 1 78 ? 18.252 -6.891 -24.024 1.00 61.44 78 LEU A N 1
ATOM 602 C CA . LEU A 1 78 ? 19.334 -6.001 -24.435 1.00 61.44 78 LEU A CA 1
ATOM 603 C C . LEU A 1 78 ? 19.862 -6.302 -25.836 1.00 61.44 78 LEU A C 1
ATOM 605 O O . LEU A 1 78 ? 20.175 -5.372 -26.575 1.00 61.44 78 LEU A O 1
ATOM 609 N N . LYS A 1 79 ? 19.923 -7.575 -26.244 1.00 63.75 79 LYS A N 1
ATOM 610 C CA . LYS A 1 79 ? 20.225 -7.931 -27.641 1.00 63.75 79 LYS A CA 1
ATOM 611 C C . LYS A 1 79 ? 19.159 -7.401 -28.602 1.00 63.75 79 LYS A C 1
ATOM 613 O O . LYS A 1 79 ? 19.534 -6.892 -29.653 1.00 63.75 79 LYS A O 1
ATOM 618 N N . ARG A 1 80 ? 17.879 -7.446 -28.212 1.00 65.00 80 ARG A N 1
ATOM 619 C CA . ARG A 1 80 ? 16.767 -6.859 -28.979 1.00 65.00 80 ARG A CA 1
ATOM 620 C C . ARG A 1 80 ? 16.889 -5.333 -29.048 1.00 65.00 80 ARG A C 1
ATOM 622 O O . ARG A 1 80 ? 16.966 -4.810 -30.153 1.00 65.00 80 ARG A O 1
ATOM 629 N N . VAL A 1 81 ? 17.052 -4.650 -27.904 1.00 59.75 81 VAL A N 1
ATOM 630 C CA . VAL A 1 81 ? 17.256 -3.185 -27.785 1.00 59.75 81 VAL A CA 1
ATOM 631 C C . VAL A 1 81 ? 18.419 -2.693 -28.658 1.00 59.75 81 VAL A C 1
ATOM 633 O O . VAL A 1 81 ? 18.332 -1.646 -29.289 1.00 59.75 81 VAL A O 1
ATOM 636 N N . LEU A 1 82 ? 19.524 -3.441 -28.699 1.00 61.09 82 LEU A N 1
ATOM 637 C CA . LEU A 1 82 ? 20.731 -3.068 -29.445 1.00 61.09 82 LEU A CA 1
ATOM 638 C C . LEU A 1 82 ? 20.686 -3.450 -30.934 1.00 61.09 82 LEU A C 1
ATOM 640 O O . LEU A 1 82 ? 21.604 -3.097 -31.676 1.00 61.09 82 LEU A O 1
ATOM 644 N N . SER A 1 83 ? 19.659 -4.175 -31.383 1.00 60.56 83 SER A N 1
ATOM 645 C CA . SER A 1 83 ? 19.467 -4.522 -32.792 1.00 60.56 83 SER A CA 1
ATOM 646 C C . SER A 1 83 ? 18.519 -3.511 -33.444 1.00 60.56 83 SER A C 1
ATOM 648 O O . SER A 1 83 ? 17.433 -3.274 -32.944 1.00 60.56 83 SER A O 1
ATOM 650 N N . GLY A 1 84 ? 18.909 -2.872 -34.548 1.00 55.59 84 GLY A N 1
ATOM 651 C CA . GLY A 1 84 ? 18.228 -1.659 -35.036 1.00 55.59 84 GLY A CA 1
ATOM 652 C C . GLY A 1 84 ? 16.712 -1.753 -35.299 1.00 55.59 84 GLY A C 1
ATOM 653 O O . GLY A 1 84 ? 16.037 -0.747 -35.152 1.00 55.59 84 GLY A O 1
ATOM 654 N N . ALA A 1 85 ? 16.158 -2.921 -35.656 1.00 56.06 85 ALA A N 1
ATOM 655 C CA . ALA A 1 85 ? 14.720 -3.076 -35.937 1.00 56.06 85 ALA A CA 1
ATOM 656 C C . ALA A 1 85 ? 13.898 -3.597 -34.738 1.00 56.06 85 ALA A C 1
ATOM 658 O O . ALA A 1 85 ? 12.738 -3.227 -34.586 1.00 56.06 85 ALA A O 1
ATOM 659 N N . GLU A 1 86 ? 14.483 -4.426 -33.865 1.00 59.56 86 GLU A N 1
ATOM 660 C CA . GLU A 1 86 ? 13.842 -4.835 -32.599 1.00 59.56 86 GLU A CA 1
ATOM 661 C C . GLU A 1 86 ? 14.122 -3.828 -31.471 1.00 59.56 86 GLU A C 1
ATOM 663 O O . GLU A 1 86 ? 13.513 -3.896 -30.403 1.00 59.56 86 GLU A O 1
ATOM 668 N N . GLY A 1 87 ? 15.028 -2.884 -31.730 1.00 62.75 87 GLY A N 1
ATOM 669 C CA . GLY A 1 87 ? 15.528 -1.895 -30.795 1.00 62.75 87 GLY A CA 1
ATOM 670 C C . GLY A 1 87 ? 14.478 -0.876 -30.411 1.00 62.75 87 GLY A C 1
ATOM 671 O O . GLY A 1 87 ? 14.214 -0.682 -29.228 1.00 62.75 87 GLY A O 1
ATOM 672 N N . ASP A 1 88 ? 13.809 -0.301 -31.409 1.00 65.31 88 ASP A N 1
ATOM 673 C CA . ASP A 1 88 ? 12.730 0.664 -31.193 1.00 65.31 88 ASP A CA 1
ATOM 674 C C . ASP A 1 88 ? 11.523 0.023 -30.497 1.00 65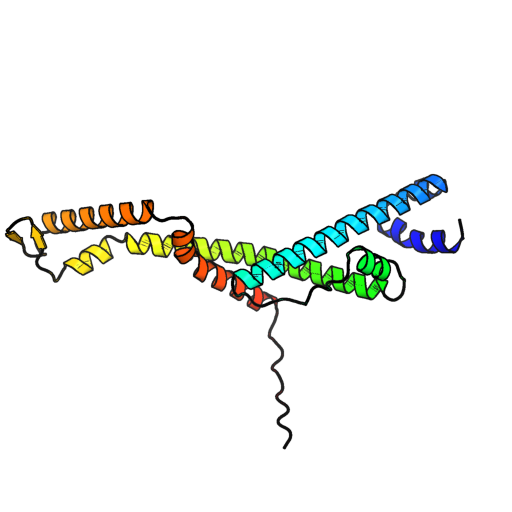.31 88 ASP A C 1
ATOM 676 O O . ASP A 1 88 ? 10.932 0.622 -29.599 1.00 65.31 88 ASP A O 1
ATOM 680 N N . ALA A 1 89 ? 11.183 -1.220 -30.855 1.00 67.50 89 ALA A N 1
ATOM 681 C CA . ALA A 1 89 ? 10.121 -1.972 -30.187 1.00 67.50 89 ALA A CA 1
ATOM 682 C C . ALA A 1 89 ? 10.461 -2.220 -28.710 1.00 67.50 89 ALA A C 1
ATOM 684 O O . ALA A 1 89 ? 9.659 -1.915 -27.833 1.00 67.50 89 ALA A O 1
ATOM 685 N N . ALA A 1 90 ? 11.679 -2.681 -28.421 1.00 66.69 90 ALA A N 1
ATOM 686 C CA . ALA A 1 90 ? 12.111 -2.931 -27.052 1.00 66.69 90 ALA A CA 1
ATOM 687 C C . ALA A 1 90 ? 12.281 -1.636 -26.228 1.00 66.69 90 ALA A C 1
ATOM 689 O O . ALA A 1 90 ? 12.059 -1.639 -25.018 1.00 66.69 90 ALA A O 1
ATOM 690 N N . LEU A 1 91 ? 12.634 -0.511 -26.862 1.00 70.31 91 LEU A N 1
ATOM 691 C CA . LEU A 1 91 ? 12.641 0.806 -26.217 1.00 70.31 91 LEU A CA 1
ATOM 692 C C . LEU A 1 91 ? 11.227 1.284 -25.869 1.00 70.31 91 LEU A C 1
ATOM 694 O O . LEU A 1 91 ? 11.032 1.850 -24.791 1.00 70.31 91 LEU A O 1
ATOM 698 N N . ASN A 1 92 ? 10.247 1.044 -26.742 1.00 73.88 92 ASN A N 1
ATOM 699 C CA . ASN A 1 92 ? 8.843 1.332 -26.448 1.00 73.88 92 ASN A CA 1
ATOM 700 C C . ASN A 1 92 ? 8.325 0.453 -25.300 1.00 73.88 92 ASN A C 1
ATOM 702 O O . ASN A 1 92 ? 7.760 0.994 -24.352 1.00 73.88 92 ASN A O 1
ATOM 706 N N . ASP A 1 93 ? 8.627 -0.849 -25.304 1.00 73.00 93 ASP A N 1
ATOM 707 C CA . ASP A 1 93 ? 8.276 -1.760 -24.205 1.00 73.00 93 ASP A CA 1
ATOM 708 C C . ASP A 1 93 ? 8.880 -1.296 -22.866 1.00 73.00 93 ASP A C 1
ATOM 710 O O . ASP A 1 93 ? 8.209 -1.282 -21.828 1.00 73.00 93 ASP A O 1
ATOM 714 N N . LEU A 1 94 ? 10.148 -0.862 -22.874 1.00 73.75 94 LEU A N 1
ATOM 715 C CA . LEU A 1 94 ? 10.822 -0.347 -21.680 1.00 73.75 94 LEU A CA 1
ATOM 716 C C . LEU A 1 94 ? 10.181 0.956 -21.186 1.00 73.75 94 LEU A C 1
ATOM 718 O O . LEU A 1 94 ? 9.994 1.142 -19.982 1.00 73.75 94 LEU A O 1
ATOM 722 N N . ARG A 1 95 ? 9.833 1.861 -22.106 1.00 78.00 95 ARG A N 1
ATOM 723 C CA . ARG A 1 95 ? 9.156 3.122 -21.792 1.00 78.00 95 ARG A CA 1
ATOM 724 C C . ARG A 1 95 ? 7.777 2.877 -21.184 1.00 78.00 95 ARG A C 1
ATOM 726 O O . ARG A 1 95 ? 7.445 3.512 -20.182 1.00 78.00 95 ARG A O 1
ATOM 733 N N . ASP A 1 96 ? 7.005 1.959 -21.751 1.00 80.50 96 ASP A N 1
ATOM 734 C CA . ASP A 1 96 ? 5.683 1.596 -21.241 1.00 80.50 96 ASP A CA 1
ATOM 735 C C . ASP A 1 96 ? 5.790 0.933 -19.867 1.00 80.50 96 ASP A C 1
ATOM 737 O O . ASP A 1 96 ? 5.045 1.280 -18.948 1.00 80.50 96 ASP A O 1
ATOM 741 N N . THR A 1 97 ? 6.787 0.064 -19.681 1.00 79.12 97 THR A N 1
ATOM 742 C CA . THR A 1 97 ? 7.085 -0.553 -18.382 1.00 79.12 97 THR A CA 1
ATOM 743 C C . THR A 1 97 ? 7.444 0.499 -17.335 1.00 79.12 97 THR A C 1
ATOM 745 O O . THR A 1 97 ? 6.894 0.484 -16.237 1.00 79.12 97 THR A O 1
ATOM 748 N N . LEU A 1 98 ? 8.319 1.455 -17.662 1.00 80.44 98 LEU A N 1
ATOM 749 C CA . LEU A 1 98 ? 8.676 2.565 -16.771 1.00 80.44 98 LEU A CA 1
ATOM 750 C C . LEU A 1 98 ? 7.462 3.420 -16.397 1.00 80.44 98 LEU A C 1
ATOM 752 O O . LEU A 1 98 ? 7.323 3.844 -15.246 1.00 80.44 98 LEU A O 1
ATOM 756 N N . GLN A 1 99 ? 6.576 3.671 -17.359 1.00 84.00 99 GLN A N 1
ATOM 757 C CA . GLN A 1 99 ? 5.353 4.420 -17.120 1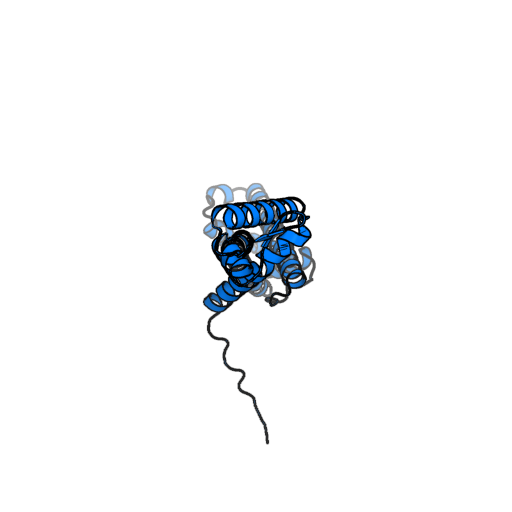.00 84.00 99 GLN A CA 1
ATOM 758 C C . GLN A 1 99 ? 4.387 3.648 -16.207 1.00 84.00 99 GLN A C 1
ATOM 760 O O . GLN A 1 99 ? 3.843 4.253 -15.278 1.00 84.00 99 GLN A O 1
ATOM 765 N N . ASP A 1 100 ? 4.209 2.335 -16.400 1.00 83.44 100 ASP A N 1
ATOM 766 C CA . ASP A 1 100 ? 3.404 1.507 -15.487 1.00 83.44 100 ASP A CA 1
ATOM 767 C C . ASP A 1 100 ? 4.036 1.448 -14.092 1.00 83.44 100 ASP A C 1
ATOM 769 O O . ASP A 1 100 ? 3.331 1.577 -13.094 1.00 83.44 100 ASP A O 1
ATOM 773 N N . LEU A 1 101 ? 5.368 1.377 -13.997 1.00 86.12 101 LEU A N 1
ATOM 774 C CA . LEU A 1 101 ? 6.085 1.385 -12.722 1.00 86.12 101 LEU A CA 1
ATOM 775 C C . LEU A 1 101 ? 5.858 2.687 -11.944 1.00 86.12 101 LEU A C 1
ATOM 777 O O . LEU A 1 101 ? 5.601 2.677 -10.738 1.00 86.12 101 LEU A O 1
ATOM 781 N N . LYS A 1 102 ? 5.900 3.824 -12.645 1.00 87.12 102 LYS A N 1
ATOM 782 C CA . LYS A 1 102 ? 5.602 5.143 -12.076 1.00 87.12 102 LYS A CA 1
ATOM 783 C C . LYS A 1 102 ? 4.156 5.226 -11.588 1.00 87.12 102 LYS A C 1
ATOM 785 O O . LYS A 1 102 ? 3.910 5.728 -10.490 1.00 87.12 102 LYS A O 1
ATOM 790 N N . LEU A 1 103 ? 3.202 4.741 -12.386 1.00 88.12 103 LEU A N 1
ATOM 791 C CA . LEU A 1 103 ? 1.790 4.702 -12.001 1.00 88.12 103 LEU A CA 1
ATOM 792 C C . LEU A 1 103 ? 1.559 3.774 -10.808 1.00 88.12 103 LEU A C 1
ATOM 794 O O . LEU A 1 103 ? 0.825 4.138 -9.893 1.00 88.12 103 LEU A O 1
ATOM 798 N N . HIS A 1 104 ? 2.214 2.615 -10.787 1.00 88.75 104 HIS A N 1
ATOM 799 C CA . HIS A 1 104 ? 2.178 1.684 -9.671 1.00 88.75 104 HIS A CA 1
ATOM 800 C C . HIS A 1 104 ? 2.695 2.340 -8.393 1.00 88.75 104 HIS A C 1
ATOM 802 O O . HIS A 1 104 ? 2.010 2.279 -7.379 1.00 88.75 104 HIS A O 1
ATOM 808 N N . HIS A 1 105 ? 3.842 3.023 -8.440 1.00 89.56 105 HIS A N 1
ATOM 809 C CA . HIS A 1 105 ? 4.392 3.701 -7.267 1.00 89.56 105 HIS A CA 1
ATOM 810 C C . HIS A 1 105 ? 3.456 4.794 -6.732 1.00 89.56 105 HIS A C 1
ATOM 812 O O . HIS A 1 105 ? 3.211 4.866 -5.531 1.00 89.56 105 HIS A O 1
ATOM 818 N N . ALA A 1 106 ? 2.868 5.606 -7.614 1.00 89.31 106 ALA A N 1
ATOM 819 C CA . ALA A 1 106 ? 1.879 6.601 -7.204 1.00 89.31 106 ALA A CA 1
ATOM 820 C C . ALA A 1 106 ? 0.621 5.951 -6.593 1.00 89.31 106 ALA A C 1
ATOM 822 O O . ALA A 1 106 ? 0.124 6.416 -5.569 1.00 89.31 106 ALA A O 1
ATOM 823 N N . ALA A 1 107 ? 0.156 4.836 -7.163 1.00 89.56 107 ALA A N 1
ATOM 824 C CA . ALA A 1 107 ? -0.967 4.072 -6.627 1.00 89.56 107 ALA A CA 1
ATOM 825 C C . ALA A 1 107 ? -0.652 3.429 -5.265 1.00 89.56 107 ALA A C 1
ATOM 827 O O . ALA A 1 107 ? -1.538 3.354 -4.418 1.00 89.56 107 ALA A O 1
ATOM 828 N N . LEU A 1 108 ? 0.592 2.991 -5.023 1.00 92.81 108 LEU A N 1
ATOM 829 C CA . LEU A 1 108 ? 1.028 2.513 -3.705 1.00 92.81 108 LEU A CA 1
ATOM 830 C C . LEU A 1 108 ? 0.907 3.622 -2.658 1.00 92.81 108 LEU A C 1
ATOM 832 O O . LEU A 1 108 ? 0.369 3.376 -1.583 1.00 92.81 108 LEU A O 1
ATOM 836 N N . LEU A 1 109 ? 1.383 4.832 -2.971 1.00 93.00 109 LEU A N 1
ATOM 837 C CA . LEU A 1 109 ? 1.313 5.973 -2.053 1.00 93.00 109 LEU A CA 1
ATOM 838 C C . LEU A 1 109 ? -0.138 6.337 -1.715 1.00 93.00 109 LEU A C 1
ATOM 840 O O . LEU A 1 109 ? -0.464 6.477 -0.537 1.00 93.00 109 LEU A O 1
ATOM 844 N N . GLU A 1 110 ? -1.012 6.408 -2.723 1.00 91.94 110 GLU A N 1
ATOM 845 C CA . GLU A 1 110 ? -2.444 6.655 -2.510 1.00 91.94 110 GLU A CA 1
ATOM 846 C C . GLU A 1 110 ? -3.086 5.533 -1.679 1.00 91.94 110 GLU A C 1
ATOM 848 O O . GLU A 1 110 ? -3.816 5.793 -0.722 1.00 91.94 110 GLU A O 1
ATOM 853 N N . GLY A 1 111 ? -2.756 4.275 -1.992 1.00 92.62 111 GLY A N 1
ATOM 854 C CA . GLY A 1 111 ? -3.184 3.114 -1.221 1.00 92.62 111 GLY A CA 1
ATOM 855 C C . GLY A 1 111 ? -2.780 3.231 0.249 1.00 92.62 111 GLY A C 1
ATOM 856 O O . GLY A 1 111 ? -3.626 3.097 1.126 1.00 92.62 111 GLY A O 1
ATOM 857 N N . TYR A 1 112 ? -1.518 3.542 0.554 1.00 92.94 112 TYR A N 1
ATOM 858 C CA . TYR A 1 112 ? -1.053 3.704 1.937 1.00 92.94 112 TYR A CA 1
ATOM 859 C C . TYR A 1 112 ? -1.718 4.873 2.663 1.00 92.94 112 TYR A C 1
ATOM 861 O O . TYR A 1 112 ? -2.057 4.750 3.845 1.00 92.94 112 TYR A O 1
ATOM 869 N N . GLN A 1 113 ? -1.931 5.994 1.975 1.00 92.56 113 GLN A N 1
ATOM 870 C CA . GLN A 1 113 ? -2.631 7.143 2.539 1.00 92.56 113 GLN A CA 1
ATOM 871 C C . GLN A 1 113 ? -4.067 6.769 2.928 1.00 92.56 113 GLN A C 1
ATOM 873 O O . GLN A 1 113 ? -4.485 7.001 4.068 1.00 92.56 113 GLN A O 1
ATOM 878 N N . GLN A 1 114 ? -4.794 6.125 2.016 1.00 93.00 114 GLN A N 1
ATOM 879 C CA . GLN A 1 114 ? -6.174 5.714 2.243 1.00 93.00 114 GLN A CA 1
ATOM 880 C C . GLN A 1 114 ? -6.281 4.610 3.301 1.00 93.00 114 GLN A C 1
ATOM 882 O O . GLN A 1 114 ? -7.141 4.674 4.181 1.00 93.00 114 GLN A O 1
ATOM 887 N N . ALA A 1 115 ? -5.361 3.644 3.277 1.00 93.75 115 ALA A N 1
ATOM 888 C CA . ALA A 1 115 ? -5.228 2.611 4.295 1.00 93.75 115 ALA A CA 1
ATOM 889 C C . ALA A 1 115 ? -5.072 3.227 5.684 1.00 93.75 115 ALA A C 1
ATOM 891 O O . ALA A 1 115 ? -5.805 2.870 6.602 1.00 93.75 115 ALA A O 1
ATOM 892 N N . THR A 1 116 ? -4.153 4.186 5.829 1.00 91.81 116 THR A N 1
ATOM 893 C CA . THR A 1 116 ? -3.889 4.861 7.106 1.00 91.81 116 THR A CA 1
ATOM 894 C C . THR A 1 116 ? -5.138 5.567 7.613 1.00 91.81 116 THR A C 1
ATOM 896 O O . THR A 1 116 ? -5.464 5.445 8.793 1.00 91.81 116 THR A O 1
ATOM 899 N N . HIS A 1 117 ? -5.863 6.263 6.736 1.00 91.69 117 HIS A N 1
ATOM 900 C CA . HIS A 1 117 ? -7.092 6.952 7.112 1.00 91.69 117 HIS A CA 1
ATOM 901 C C . HIS A 1 117 ? -8.184 5.975 7.573 1.00 91.69 117 HIS A C 1
ATOM 903 O O . HIS A 1 117 ? -8.690 6.104 8.689 1.00 91.69 117 HIS A O 1
ATOM 909 N N . ILE A 1 118 ? -8.508 4.974 6.750 1.00 92.31 118 ILE A N 1
ATOM 910 C CA . ILE A 1 118 ? -9.572 4.002 7.033 1.00 92.31 118 ILE A CA 1
ATOM 911 C C . ILE A 1 118 ? -9.221 3.136 8.244 1.00 92.31 118 ILE A C 1
ATOM 913 O O . ILE A 1 118 ? -10.022 3.026 9.171 1.00 92.31 118 ILE A O 1
ATOM 917 N N . GLY A 1 119 ? -8.015 2.569 8.276 1.00 91.62 119 GLY A N 1
ATOM 918 C CA . GLY A 1 119 ? -7.582 1.686 9.355 1.00 91.62 119 GLY A CA 1
ATOM 919 C C . GLY A 1 119 ? -7.503 2.410 10.697 1.00 91.62 119 GLY A C 1
ATOM 920 O O . GLY A 1 119 ? -7.984 1.893 11.706 1.00 91.62 119 GLY A O 1
ATOM 921 N N . SER A 1 120 ? -6.995 3.648 10.719 1.00 91.50 120 SER A N 1
ATOM 922 C CA . SER A 1 120 ? -6.978 4.453 11.950 1.00 91.50 120 SER A CA 1
ATOM 923 C C . SER A 1 120 ? -8.390 4.820 12.401 1.00 91.50 120 SER A C 1
ATOM 925 O O . SER A 1 120 ? -8.691 4.729 13.590 1.00 91.50 120 SER A O 1
ATOM 927 N N . ALA A 1 121 ? -9.276 5.200 11.473 1.00 91.69 121 ALA A N 1
ATOM 928 C CA . ALA A 1 121 ? -10.669 5.497 11.793 1.00 91.69 121 ALA A CA 1
ATOM 929 C C . ALA A 1 121 ? -11.396 4.273 12.370 1.00 91.69 121 ALA A C 1
ATOM 931 O O . ALA A 1 121 ? -12.166 4.414 13.318 1.00 91.69 121 ALA A O 1
ATOM 932 N N . GLU A 1 122 ? -11.122 3.075 11.853 1.00 91.25 122 GLU A N 1
ATOM 933 C CA . GLU A 1 122 ? -11.724 1.838 12.348 1.00 91.25 122 GLU A CA 1
ATOM 934 C C . GLU A 1 122 ? -11.220 1.465 13.749 1.00 91.25 122 GLU A C 1
ATOM 936 O O . GLU A 1 122 ? -12.015 1.129 14.630 1.00 91.25 122 GLU A O 1
ATOM 941 N N . ILE A 1 123 ? -9.916 1.611 14.007 1.00 91.12 123 ILE A N 1
ATOM 942 C CA . ILE A 1 123 ? -9.344 1.428 15.350 1.00 91.12 123 ILE A CA 1
ATOM 943 C C . ILE A 1 123 ? -9.961 2.427 16.340 1.00 91.12 123 ILE A C 1
ATOM 945 O O . ILE A 1 123 ? -10.375 2.046 17.437 1.00 91.12 123 ILE A O 1
ATOM 949 N N . LEU A 1 124 ? -10.067 3.702 15.956 1.00 91.25 124 LEU A N 1
ATOM 950 C CA . LEU A 1 124 ? -10.659 4.739 16.804 1.00 91.25 124 LEU A CA 1
ATOM 951 C C . LEU A 1 124 ? -12.154 4.503 17.045 1.00 91.25 124 LEU A C 1
ATOM 953 O O . LEU A 1 124 ? -12.623 4.697 18.164 1.00 91.25 124 LEU A O 1
ATOM 957 N N . ARG A 1 125 ? -12.897 4.018 16.043 1.00 90.25 125 ARG A N 1
ATOM 958 C CA . ARG A 1 125 ? -14.316 3.653 16.182 1.00 90.25 125 ARG A CA 1
ATOM 959 C C . ARG A 1 125 ? -14.514 2.541 17.211 1.00 90.25 125 ARG A C 1
ATOM 961 O O . ARG A 1 125 ? -15.468 2.592 17.986 1.00 90.25 125 ARG A O 1
ATOM 968 N N . GLN A 1 126 ? -13.609 1.566 17.283 1.00 89.31 126 GLN A N 1
ATOM 969 C CA . GLN A 1 126 ? -13.666 0.528 18.321 1.00 89.31 126 GLN A CA 1
ATOM 970 C C . GLN A 1 126 ? -13.465 1.084 19.735 1.00 89.31 126 GLN A C 1
ATOM 972 O O . GLN A 1 126 ? -13.919 0.462 20.700 1.00 89.31 126 GLN A O 1
ATOM 977 N N . LEU A 1 127 ? -12.825 2.244 19.858 1.00 91.12 127 LEU A N 1
ATOM 978 C CA . LEU A 1 127 ? -12.567 2.940 21.113 1.00 91.12 127 LEU A CA 1
ATOM 979 C C . LEU A 1 127 ? -13.538 4.105 21.373 1.00 91.12 127 LEU A C 1
ATOM 981 O O . LEU A 1 127 ? -13.338 4.827 22.345 1.00 91.12 127 LEU A O 1
ATOM 985 N N . ASP A 1 128 ? -14.597 4.269 20.567 1.00 90.50 128 ASP A N 1
ATOM 986 C CA . ASP A 1 128 ? -15.577 5.354 20.710 1.00 90.50 128 ASP A CA 1
ATOM 987 C C . ASP A 1 128 ? -16.405 5.219 22.007 1.00 90.50 128 ASP A C 1
ATOM 989 O O . ASP A 1 128 ? -17.260 4.324 22.102 1.00 90.50 128 ASP A O 1
ATOM 993 N N . PRO A 1 129 ? -16.233 6.128 22.989 1.00 87.31 129 PRO A N 1
ATOM 994 C CA . PRO A 1 129 ? -16.986 6.092 24.239 1.00 87.31 129 PRO A CA 1
ATOM 995 C C . PRO A 1 129 ? -18.495 6.266 24.029 1.00 87.31 129 PRO A C 1
ATOM 997 O O . PRO A 1 129 ? -19.283 5.671 24.761 1.00 87.31 129 PRO A O 1
ATOM 1000 N N . LEU A 1 130 ? -18.920 7.020 23.007 1.00 87.88 130 LEU A N 1
ATOM 1001 C CA . LEU A 1 130 ? -20.341 7.259 22.725 1.00 87.88 130 LEU A CA 1
ATOM 1002 C C . LEU A 1 130 ? -21.022 6.007 22.165 1.00 87.88 130 LEU A C 1
ATOM 1004 O O . LEU A 1 130 ? -22.193 5.736 22.443 1.00 87.88 130 LEU A O 1
ATOM 1008 N N . SER A 1 131 ? -20.311 5.216 21.362 1.00 86.50 131 SER A N 1
ATOM 1009 C CA . SER A 1 131 ? -20.790 3.898 20.944 1.00 86.50 131 SER A CA 1
ATOM 1010 C C . SER A 1 131 ? -20.907 2.935 22.128 1.00 86.50 131 SER A C 1
ATOM 1012 O O . SER A 1 131 ? -21.841 2.133 22.154 1.00 86.50 131 SER A O 1
ATOM 1014 N N . MET A 1 132 ? -19.986 2.995 23.096 1.00 88.00 132 MET A N 1
ATOM 1015 C CA . MET A 1 132 ? -20.042 2.159 24.304 1.00 88.00 132 MET A CA 1
ATOM 1016 C C . MET A 1 132 ? -21.206 2.569 25.209 1.00 88.00 132 MET A C 1
ATOM 1018 O O . MET A 1 132 ? -21.968 1.712 25.647 1.00 88.00 132 MET A O 1
ATOM 1022 N N . GLU A 1 133 ? -21.413 3.869 25.419 1.00 85.31 133 GLU A N 1
ATOM 1023 C CA . GLU A 1 133 ? -22.552 4.388 26.182 1.00 85.31 133 GLU A CA 1
ATOM 1024 C C . GLU A 1 133 ? -23.883 3.923 25.580 1.00 85.31 133 GLU A C 1
ATOM 1026 O O . GLU A 1 133 ? -24.734 3.384 26.288 1.00 85.31 133 GLU A O 1
ATOM 1031 N N . ARG A 1 134 ? -24.045 4.053 24.254 1.00 86.44 134 ARG A N 1
ATOM 1032 C CA . ARG A 1 134 ? -25.252 3.599 23.542 1.00 86.44 134 ARG A CA 1
ATOM 1033 C C . ARG A 1 134 ? -25.531 2.111 23.745 1.00 86.44 134 ARG A C 1
ATOM 1035 O O . ARG A 1 134 ? -26.686 1.744 23.923 1.00 86.44 134 ARG A O 1
ATOM 1042 N N . LYS A 1 135 ? -24.493 1.271 23.763 1.00 83.31 135 LYS A N 1
ATOM 1043 C CA . LYS A 1 135 ? -24.617 -0.177 23.995 1.00 83.31 135 LYS A CA 1
ATOM 1044 C C . LYS A 1 135 ? -25.158 -0.502 25.391 1.00 83.31 135 LYS A C 1
ATOM 1046 O O . LYS A 1 135 ? -25.905 -1.465 25.536 1.00 83.31 135 LYS A O 1
ATOM 1051 N N . HIS A 1 136 ? -24.799 0.289 26.401 1.00 81.12 136 HIS A N 1
ATOM 1052 C CA . HIS A 1 136 ? -25.203 0.047 27.792 1.00 81.12 136 HIS A CA 1
ATOM 1053 C C . HIS A 1 136 ? -26.470 0.795 28.211 1.00 81.12 136 HIS A C 1
ATOM 1055 O O . HIS A 1 136 ? -27.064 0.454 29.236 1.00 81.12 136 HIS A O 1
ATOM 1061 N N . ARG A 1 137 ? -26.910 1.784 27.422 1.00 77.88 137 ARG A N 1
ATOM 1062 C CA . ARG A 1 137 ? -28.035 2.680 27.728 1.00 77.88 137 ARG A CA 1
ATOM 1063 C C . ARG A 1 137 ? -29.330 1.948 28.084 1.00 77.88 137 ARG A C 1
ATOM 1065 O O . ARG A 1 137 ? -29.993 2.341 29.041 1.00 77.88 137 ARG A O 1
ATOM 1072 N N . ASP A 1 138 ? -29.629 0.859 27.383 1.00 71.88 138 ASP A N 1
ATOM 1073 C CA . ASP A 1 138 ? -30.885 0.111 27.537 1.00 71.88 138 ASP A CA 1
ATOM 1074 C C . ASP A 1 138 ? -30.721 -1.179 28.363 1.00 71.88 138 ASP A C 1
ATOM 1076 O O . ASP A 1 138 ? -31.636 -1.996 28.460 1.00 71.88 138 ASP A O 1
ATOM 1080 N N . SER A 1 139 ? -29.552 -1.377 28.983 1.00 70.12 139 SER A N 1
ATOM 1081 C CA . SER A 1 139 ? -29.223 -2.589 29.740 1.00 70.12 139 SER A CA 1
ATOM 1082 C C . SER A 1 139 ? -29.055 -2.309 31.235 1.00 70.12 139 SER A C 1
ATOM 1084 O O . SER A 1 139 ? -28.515 -1.282 31.639 1.00 70.12 139 SER A O 1
ATOM 1086 N N . SER A 1 140 ? -29.506 -3.232 32.091 1.00 70.81 140 SER A N 1
ATOM 1087 C CA . SER A 1 140 ? -29.220 -3.152 33.529 1.00 70.81 140 SER A CA 1
ATOM 1088 C C . SER A 1 140 ? -27.732 -3.406 33.772 1.00 70.81 140 SER A C 1
ATOM 1090 O O . SER A 1 140 ? -27.232 -4.474 33.403 1.00 70.81 140 SER A O 1
ATOM 1092 N N . ILE A 1 141 ? -27.043 -2.477 34.433 1.00 73.44 141 ILE A N 1
ATOM 1093 C CA . ILE A 1 141 ? -25.609 -2.589 34.701 1.00 73.44 141 ILE A CA 1
ATOM 1094 C C . ILE A 1 141 ? -25.396 -3.454 35.943 1.00 73.44 141 ILE A C 1
ATOM 1096 O O . ILE A 1 141 ? -25.933 -3.167 37.014 1.00 73.44 141 ILE A O 1
ATOM 1100 N N . LYS A 1 142 ? -24.600 -4.520 35.821 1.00 74.44 142 LYS A N 1
ATOM 1101 C CA . LYS A 1 142 ? -24.249 -5.384 36.953 1.00 74.44 142 LYS A CA 1
ATOM 1102 C C . LYS A 1 142 ? -22.969 -4.876 37.618 1.00 74.44 142 LYS A C 1
ATOM 1104 O O . LYS A 1 142 ? -21.914 -4.894 36.997 1.00 74.44 142 LYS A O 1
ATOM 1109 N N . VAL A 1 143 ? -23.060 -4.490 38.889 1.00 70.75 143 VAL A N 1
ATOM 1110 C CA . VAL A 1 143 ? -21.910 -4.123 39.730 1.00 70.75 143 VAL A CA 1
ATOM 1111 C C . VAL A 1 143 ? -21.854 -5.109 40.895 1.00 70.75 143 VAL A C 1
ATOM 1113 O O . VAL A 1 143 ? -22.660 -5.048 41.826 1.00 70.75 143 VAL A O 1
ATOM 1116 N N . GLY A 1 144 ? -20.947 -6.087 40.816 1.00 73.25 144 GLY A N 1
ATOM 1117 C CA . GLY A 1 144 ? -20.883 -7.190 41.779 1.00 73.25 144 GLY A CA 1
ATOM 1118 C C . GLY A 1 144 ? -22.181 -8.013 41.806 1.00 73.25 144 GLY A C 1
ATOM 1119 O O . GLY A 1 144 ? -22.577 -8.598 40.795 1.00 73.25 144 GLY A O 1
ATOM 1120 N N . PHE A 1 145 ? -22.849 -8.063 42.963 1.00 76.06 145 PHE A N 1
ATOM 1121 C CA . PHE A 1 145 ? -24.131 -8.762 43.145 1.00 76.06 145 PHE A CA 1
ATOM 1122 C C . PHE A 1 145 ? -25.365 -7.884 42.867 1.00 76.06 145 PHE A C 1
ATOM 1124 O O . PHE A 1 145 ? -26.474 -8.409 42.800 1.00 76.06 145 PHE A O 1
ATOM 1131 N N . MET A 1 146 ? -25.198 -6.569 42.680 1.00 73.00 146 MET A N 1
ATOM 1132 C CA . MET A 1 146 ? -26.308 -5.634 42.463 1.00 73.00 146 MET A CA 1
ATOM 1133 C C . MET A 1 146 ? -26.517 -5.337 40.973 1.00 73.00 146 MET A C 1
ATOM 1135 O O . MET A 1 146 ? -25.561 -5.236 40.201 1.00 73.00 146 MET A O 1
ATOM 1139 N N . LYS A 1 147 ? -27.781 -5.166 40.568 1.00 75.56 147 LYS A N 1
ATOM 1140 C CA . LYS A 1 147 ? -28.164 -4.611 39.262 1.00 75.56 147 LYS A CA 1
ATOM 1141 C C . LYS A 1 147 ? -28.601 -3.166 39.459 1.00 75.56 147 LYS A C 1
ATOM 1143 O O . LYS A 1 147 ? -29.582 -2.917 40.154 1.00 75.56 147 LYS A O 1
ATOM 1148 N N . LEU A 1 148 ? -27.877 -2.237 38.851 1.00 76.50 148 LEU A N 1
ATOM 1149 C CA . LEU A 1 148 ? -28.184 -0.814 38.883 1.00 76.50 148 LEU A CA 1
ATOM 1150 C C . LEU A 1 148 ? -28.807 -0.380 37.550 1.00 76.50 148 LEU A C 1
ATOM 1152 O O . LEU A 1 148 ? -28.441 -0.905 36.492 1.00 76.50 148 LEU A O 1
ATOM 1156 N N . PRO A 1 149 ? -29.759 0.565 37.578 1.00 73.06 149 PRO A N 1
ATOM 1157 C CA . PRO A 1 149 ? -30.291 1.146 36.358 1.00 73.06 149 PRO A CA 1
ATOM 1158 C C . PRO A 1 149 ? -29.196 1.938 35.632 1.00 73.06 149 PRO A C 1
ATOM 1160 O O . PRO A 1 149 ? -28.400 2.648 36.251 1.00 73.06 149 PRO A O 1
ATOM 1163 N N . SER A 1 150 ? -29.190 1.850 34.303 1.00 70.38 150 SER A N 1
ATOM 1164 C CA . SER A 1 150 ? -28.274 2.573 33.409 1.00 70.38 150 SER A CA 1
ATOM 1165 C C . SER A 1 150 ? -28.345 4.101 33.548 1.00 70.38 150 SER A C 1
ATOM 1167 O O . SER A 1 150 ? -27.433 4.807 33.124 1.00 70.38 150 SER A O 1
ATOM 1169 N N . SER A 1 151 ? -29.392 4.633 34.185 1.00 74.94 151 SER A N 1
ATOM 1170 C CA . SER A 1 151 ? -29.548 6.059 34.491 1.00 74.94 151 SER A CA 1
ATOM 1171 C C . SER A 1 151 ? -28.561 6.585 35.542 1.00 74.94 151 SER A C 1
ATOM 1173 O O . SER A 1 151 ? -28.370 7.800 35.645 1.00 74.94 151 SER A O 1
ATOM 1175 N N . PHE A 1 152 ? -27.899 5.708 36.307 1.00 79.81 152 PHE A N 1
ATOM 1176 C CA . PHE A 1 152 ? -26.892 6.118 37.283 1.00 79.81 152 PHE A CA 1
ATOM 1177 C C . PHE A 1 152 ? -25.550 6.432 36.597 1.00 79.81 152 PHE A C 1
ATOM 1179 O O . PHE A 1 152 ? -24.671 5.578 36.455 1.00 79.81 152 PHE A O 1
ATOM 1186 N N . LYS A 1 153 ? -25.394 7.695 36.176 1.00 79.44 153 LYS A N 1
ATOM 1187 C CA . LYS A 1 153 ? -24.252 8.187 35.380 1.00 79.44 153 LYS A CA 1
ATOM 1188 C C . LYS A 1 153 ? -22.857 7.798 35.906 1.00 79.44 153 LYS A C 1
ATOM 1190 O O . LYS A 1 153 ? -22.036 7.414 35.077 1.00 79.44 153 LYS A O 1
ATOM 1195 N N . PRO A 1 154 ? -22.547 7.850 37.219 1.00 83.31 154 PRO A N 1
ATOM 1196 C CA . PRO A 1 154 ? -21.215 7.470 37.701 1.00 83.31 154 PRO A CA 1
ATOM 1197 C C . PRO A 1 154 ? -20.855 6.006 37.408 1.00 83.31 154 PRO A C 1
ATOM 1199 O O . PRO A 1 154 ? -19.735 5.716 37.000 1.00 83.31 154 PRO A O 1
ATOM 1202 N N . VAL A 1 155 ? -21.819 5.091 37.552 1.00 82.31 155 VAL A N 1
ATOM 1203 C CA . VAL A 1 155 ? -21.617 3.659 37.269 1.00 82.31 155 VAL A CA 1
ATOM 1204 C C . VAL A 1 155 ? -21.514 3.413 35.769 1.00 82.31 155 VAL A C 1
ATOM 1206 O O . VAL A 1 155 ? -20.664 2.639 35.340 1.00 82.31 155 VAL A O 1
ATOM 1209 N N . MET A 1 156 ? -22.314 4.117 34.965 1.00 83.50 156 MET A N 1
ATOM 1210 C CA . MET A 1 156 ? -22.198 4.070 33.506 1.00 83.50 156 MET A CA 1
ATOM 1211 C C . MET A 1 156 ? -20.793 4.480 33.038 1.00 83.50 156 MET A C 1
ATOM 1213 O O . MET A 1 156 ? -20.174 3.768 32.253 1.00 83.50 156 MET A O 1
ATOM 1217 N N . MET A 1 157 ? -20.255 5.585 33.566 1.00 85.19 157 MET A N 1
ATOM 1218 C CA . MET A 1 157 ? -18.904 6.051 33.225 1.00 85.19 157 MET A CA 1
ATOM 1219 C C . MET A 1 157 ? -17.825 5.038 33.611 1.00 85.19 157 MET A C 1
ATOM 1221 O O . MET A 1 157 ? -16.891 4.825 32.841 1.00 85.19 157 MET A O 1
ATOM 1225 N N . GLN A 1 158 ? -17.961 4.381 34.767 1.00 86.06 158 GLN A N 1
ATOM 1226 C CA . GLN A 1 158 ? -17.023 3.339 35.179 1.00 86.06 158 GLN A CA 1
ATOM 1227 C C . GLN A 1 158 ? -17.044 2.141 34.219 1.00 86.06 158 GLN A C 1
ATOM 1229 O O . GLN A 1 158 ? -15.984 1.681 33.803 1.00 86.06 158 GLN A O 1
ATOM 1234 N N . VAL A 1 159 ? -18.227 1.674 33.812 1.00 86.12 159 VAL A N 1
ATOM 1235 C CA . VAL A 1 159 ? -18.354 0.564 32.852 1.00 86.12 159 VAL A CA 1
ATOM 1236 C C . VAL A 1 159 ? -17.765 0.920 31.491 1.00 86.12 159 VAL A C 1
ATOM 1238 O O . VAL A 1 159 ? -17.035 0.115 30.913 1.00 86.12 159 VAL A O 1
ATOM 1241 N N . ILE A 1 160 ? -18.033 2.131 30.991 1.00 88.56 160 ILE A N 1
ATOM 1242 C CA . ILE A 1 160 ? -17.443 2.619 29.737 1.00 88.56 160 ILE A CA 1
ATOM 1243 C C . ILE A 1 160 ? -15.916 2.642 29.847 1.00 88.56 160 ILE A C 1
ATOM 1245 O O . ILE A 1 160 ? -15.228 2.208 28.927 1.00 88.56 160 ILE A O 1
ATOM 1249 N N . TRP A 1 161 ? -15.377 3.109 30.975 1.00 89.50 161 TRP A N 1
ATOM 1250 C CA . TRP A 1 161 ? -13.935 3.163 31.203 1.00 89.50 161 TRP A CA 1
ATOM 1251 C C . TRP A 1 161 ? -13.289 1.772 31.255 1.00 89.50 161 TRP A C 1
ATOM 1253 O O . TRP A 1 161 ? -12.240 1.548 30.648 1.00 89.50 161 TRP A O 1
ATOM 1263 N N . GLU A 1 162 ? -13.924 0.817 31.933 1.00 89.94 162 GLU A N 1
ATOM 1264 C CA . GLU A 1 162 ? -13.460 -0.571 31.989 1.00 89.94 162 GLU A CA 1
ATOM 1265 C C . GLU A 1 162 ? -13.492 -1.237 30.604 1.00 89.94 162 GLU A C 1
ATOM 1267 O O . GLU A 1 162 ? -12.507 -1.868 30.208 1.00 89.94 162 GLU A O 1
ATOM 1272 N N . GLU A 1 163 ? -14.570 -1.050 29.830 1.00 90.62 163 GLU A N 1
ATOM 1273 C CA . GLU A 1 163 ? -14.666 -1.565 28.457 1.00 90.62 163 GLU A CA 1
ATOM 1274 C C . GLU A 1 163 ? -13.639 -0.901 27.531 1.00 90.62 163 GLU A C 1
ATOM 1276 O O . GLU A 1 163 ? -12.990 -1.590 26.741 1.00 90.62 163 GLU A O 1
ATOM 1281 N N . PHE A 1 164 ? -13.432 0.412 27.656 1.00 92.00 164 PHE A N 1
ATOM 1282 C CA . PHE A 1 164 ? -12.408 1.139 26.910 1.00 92.00 164 PHE A CA 1
ATOM 1283 C C . PHE A 1 164 ? -11.013 0.565 27.178 1.00 92.00 164 PHE A C 1
ATOM 1285 O O . PHE A 1 164 ? -10.286 0.243 26.237 1.00 92.00 164 PHE A O 1
ATOM 1292 N N . ILE A 1 165 ? -10.648 0.372 28.452 1.00 93.06 165 ILE A N 1
ATOM 1293 C CA . ILE A 1 165 ? -9.357 -0.213 28.836 1.00 93.06 165 ILE A CA 1
ATOM 1294 C C . ILE A 1 165 ? -9.217 -1.641 28.301 1.00 93.06 165 ILE A C 1
ATOM 1296 O O . ILE A 1 165 ? -8.140 -2.007 27.823 1.00 93.06 165 ILE A O 1
ATOM 1300 N N . ASP A 1 166 ? -10.266 -2.461 28.379 1.00 92.44 166 ASP A N 1
ATOM 1301 C CA . ASP A 1 166 ? -10.231 -3.836 27.874 1.00 92.44 166 ASP A CA 1
ATOM 1302 C C . ASP A 1 166 ? -10.014 -3.876 26.354 1.00 92.44 166 ASP A C 1
ATOM 1304 O O . ASP A 1 166 ? -9.112 -4.567 25.871 1.00 92.44 166 ASP A O 1
ATOM 1308 N N . ARG A 1 167 ? -10.766 -3.070 25.594 1.00 93.00 167 ARG A N 1
ATOM 1309 C CA . ARG A 1 167 ? -10.594 -2.947 24.138 1.00 93.00 167 ARG A CA 1
ATOM 1310 C C . ARG A 1 167 ? -9.214 -2.410 23.774 1.00 93.00 167 ARG A C 1
ATOM 1312 O O . ARG A 1 167 ? -8.553 -2.979 22.910 1.00 93.00 167 ARG A O 1
ATOM 1319 N N . PHE A 1 168 ? -8.732 -1.390 24.479 1.00 92.31 168 PHE A N 1
ATOM 1320 C CA . PHE A 1 168 ? -7.388 -0.852 24.279 1.00 92.31 168 PHE A CA 1
ATOM 1321 C C . PHE A 1 168 ? -6.304 -1.912 24.525 1.00 92.31 168 PHE A C 1
ATOM 1323 O O . PHE A 1 168 ? -5.378 -2.064 23.729 1.00 92.31 168 PHE A O 1
ATOM 1330 N N . ARG A 1 169 ? -6.428 -2.708 25.596 1.00 92.75 169 ARG A N 1
ATOM 1331 C CA . ARG A 1 169 ? -5.498 -3.813 25.882 1.00 92.75 169 ARG A CA 1
ATOM 1332 C C . ARG A 1 169 ? -5.543 -4.902 24.817 1.00 92.75 169 ARG A C 1
ATOM 1334 O O . ARG A 1 169 ? -4.492 -5.462 24.519 1.00 92.75 169 ARG A O 1
ATOM 1341 N N . LYS A 1 170 ? -6.723 -5.215 24.272 1.00 91.81 170 LYS A N 1
ATOM 1342 C CA . LYS A 1 170 ? -6.879 -6.173 23.166 1.00 91.81 170 LYS A CA 1
ATOM 1343 C C . LYS A 1 170 ? -6.176 -5.674 21.911 1.00 91.81 170 LYS A C 1
ATOM 1345 O O . LYS A 1 170 ? -5.348 -6.401 21.381 1.00 91.81 170 LYS A O 1
ATOM 1350 N N . LEU A 1 171 ? -6.417 -4.422 21.519 1.00 90.88 171 LEU A N 1
ATOM 1351 C CA . LEU A 1 171 ? -5.740 -3.791 20.383 1.00 90.88 171 LEU A CA 1
ATOM 1352 C C . LEU A 1 171 ? -4.215 -3.808 20.564 1.00 90.88 171 LEU A C 1
ATOM 1354 O O . LEU A 1 171 ? -3.487 -4.241 19.678 1.00 90.88 171 LEU A O 1
ATOM 1358 N N . ARG A 1 172 ? -3.708 -3.455 21.751 1.00 90.31 172 ARG A N 1
ATOM 1359 C CA . ARG A 1 172 ? -2.260 -3.462 22.036 1.00 90.31 172 ARG A CA 1
ATOM 1360 C C . ARG A 1 172 ? -1.603 -4.848 21.937 1.00 90.31 172 ARG A C 1
ATOM 1362 O O . ARG A 1 172 ? -0.385 -4.929 21.850 1.00 90.31 172 ARG A O 1
ATOM 1369 N N . LYS A 1 173 ? -2.385 -5.924 22.023 1.00 93.19 173 LYS A N 1
ATOM 1370 C CA . LYS A 1 173 ? -1.909 -7.312 21.932 1.00 93.19 173 LYS A CA 1
ATOM 1371 C C . LYS A 1 173 ? -2.048 -7.904 20.529 1.00 93.19 173 LYS A C 1
ATOM 1373 O O . LYS A 1 173 ? -1.724 -9.073 20.360 1.00 93.19 173 LYS A O 1
ATOM 1378 N N . LEU A 1 174 ? -2.578 -7.153 19.565 1.00 91.88 174 LEU A N 1
ATOM 1379 C CA . LEU A 1 174 ? -2.698 -7.639 18.198 1.00 91.88 174 LEU A CA 1
ATOM 1380 C C . LEU A 1 174 ? -1.320 -7.781 17.555 1.00 91.88 174 LEU A C 1
ATOM 1382 O O . LEU A 1 174 ? -0.457 -6.914 17.704 1.00 91.88 174 LEU A O 1
ATOM 1386 N N . GLU A 1 175 ? -1.153 -8.867 16.812 1.00 91.12 175 GLU A N 1
ATOM 1387 C CA . GLU A 1 175 ? 0.026 -9.109 15.991 1.00 91.12 175 GLU A CA 1
ATOM 1388 C C . GLU A 1 175 ? -0.035 -8.269 14.700 1.00 91.12 175 GLU A C 1
ATOM 1390 O O . GLU A 1 175 ? -1.127 -7.877 14.264 1.00 91.12 175 GLU A O 1
ATOM 1395 N N . PRO A 1 176 ? 1.102 -8.011 14.026 1.00 86.62 176 PRO A N 1
ATOM 1396 C CA . PRO A 1 176 ? 1.135 -7.221 12.791 1.00 86.62 176 PRO A CA 1
ATOM 1397 C C . PRO A 1 176 ? 0.150 -7.698 11.709 1.00 86.62 176 PRO A C 1
ATOM 1399 O O . PRO A 1 176 ? -0.500 -6.878 11.062 1.00 86.62 176 PRO A O 1
ATOM 1402 N N . ASN A 1 177 ? -0.032 -9.014 11.564 1.00 87.06 177 ASN A N 1
ATOM 1403 C CA . ASN A 1 177 ? -0.957 -9.603 10.586 1.00 87.06 177 ASN A CA 1
ATOM 1404 C C . ASN A 1 177 ? -2.434 -9.313 10.901 1.00 87.06 177 ASN A C 1
ATOM 1406 O O . ASN A 1 177 ? -3.268 -9.257 9.997 1.00 87.06 177 ASN A O 1
ATOM 1410 N N . ASP A 1 178 ? -2.782 -9.146 12.178 1.00 87.06 178 ASP A N 1
ATOM 1411 C CA . ASP A 1 178 ? -4.139 -8.766 12.569 1.00 87.06 178 ASP A CA 1
ATOM 1412 C C . ASP A 1 178 ? -4.371 -7.272 12.372 1.00 87.06 178 ASP A C 1
ATOM 1414 O O . ASP A 1 178 ? -5.467 -6.880 11.973 1.00 87.06 178 ASP A O 1
ATOM 1418 N N . TYR A 1 179 ? -3.334 -6.452 12.571 1.00 85.12 179 TYR A N 1
ATOM 1419 C CA . TYR A 1 179 ? -3.393 -5.042 12.208 1.00 85.12 179 TYR A CA 1
ATOM 1420 C C . TYR A 1 179 ? -3.610 -4.856 10.712 1.00 85.12 179 TYR A C 1
ATOM 1422 O O . TYR A 1 179 ? -4.465 -4.056 10.342 1.00 85.12 179 TYR A O 1
ATOM 1430 N N . GLU A 1 180 ? -2.909 -5.618 9.862 1.00 87.69 180 GLU A N 1
ATOM 1431 C CA . GLU A 1 180 ? -3.039 -5.531 8.401 1.00 87.69 180 GLU A CA 1
ATOM 1432 C C . GLU A 1 180 ? -4.508 -5.554 7.960 1.00 87.69 180 GLU A C 1
ATOM 1434 O O . GLU A 1 180 ? -4.894 -4.767 7.100 1.00 87.69 180 GLU A O 1
ATOM 1439 N N . LYS A 1 181 ? -5.357 -6.367 8.602 1.00 88.06 181 LYS A N 1
ATOM 1440 C CA . LYS A 1 181 ? -6.789 -6.475 8.281 1.00 88.06 181 LYS A CA 1
ATOM 1441 C C . LYS A 1 181 ? -7.529 -5.133 8.336 1.00 88.06 181 LYS A C 1
ATOM 1443 O O . LYS A 1 181 ? -8.410 -4.921 7.514 1.00 88.06 181 LYS A O 1
ATOM 1448 N N . PHE A 1 182 ? -7.163 -4.217 9.239 1.00 88.94 182 PHE A N 1
ATOM 1449 C CA . PHE A 1 182 ? -7.783 -2.883 9.311 1.00 88.94 182 PHE A CA 1
ATOM 1450 C C . PHE A 1 182 ? -7.373 -1.970 8.154 1.00 88.94 182 PHE A C 1
ATOM 1452 O O . PHE A 1 182 ? -8.130 -1.090 7.755 1.00 88.94 182 PHE A O 1
ATOM 1459 N N . PHE A 1 183 ? -6.164 -2.157 7.629 1.00 91.56 183 PHE A N 1
ATOM 1460 C CA . PHE A 1 183 ? -5.565 -1.276 6.628 1.00 91.56 183 PHE A CA 1
ATOM 1461 C C . PHE A 1 183 ? -5.742 -1.812 5.202 1.00 91.56 183 PHE A C 1
ATOM 1463 O O . PHE A 1 183 ? -5.742 -1.038 4.246 1.00 91.56 183 PHE A O 1
ATOM 1470 N N . ARG A 1 184 ? -5.909 -3.130 5.047 1.00 89.56 184 ARG A N 1
ATOM 1471 C CA . ARG A 1 184 ? -5.882 -3.837 3.760 1.00 89.56 184 ARG A CA 1
ATOM 1472 C C . ARG A 1 184 ? -6.972 -3.391 2.796 1.00 89.56 184 ARG A C 1
ATOM 1474 O O . ARG A 1 184 ? -6.686 -3.179 1.619 1.00 89.56 184 ARG A O 1
ATOM 1481 N N . ASP A 1 185 ? -8.196 -3.235 3.287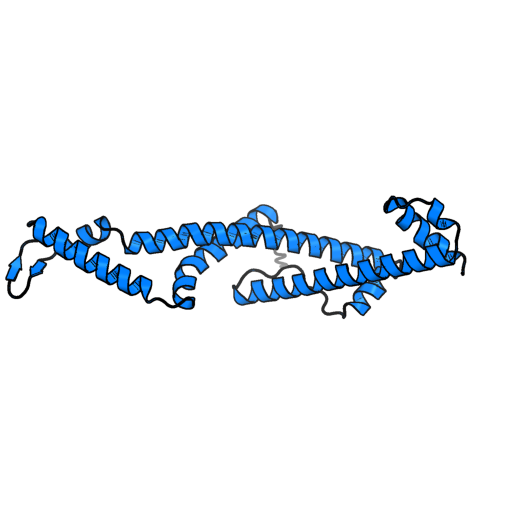 1.00 88.00 185 ASP A N 1
ATOM 1482 C CA . ASP A 1 185 ? -9.325 -2.848 2.439 1.00 88.00 185 ASP A CA 1
ATOM 1483 C C . ASP A 1 185 ? -9.169 -1.406 1.952 1.00 88.00 185 ASP A C 1
ATOM 1485 O O . ASP A 1 185 ? -9.268 -1.147 0.752 1.00 88.00 185 ASP A O 1
ATOM 1489 N N . GLY A 1 186 ? -8.791 -0.491 2.851 1.00 89.31 186 GLY A N 1
ATOM 1490 C CA . GLY A 1 186 ? -8.509 0.894 2.480 1.00 89.31 186 GLY A CA 1
ATOM 1491 C C . GLY A 1 186 ? -7.326 1.030 1.522 1.00 89.31 186 GLY A C 1
ATOM 1492 O O . GLY A 1 186 ? -7.375 1.841 0.599 1.00 89.31 186 GLY A O 1
ATOM 1493 N N . PHE A 1 187 ? -6.299 0.188 1.683 1.00 92.94 187 PHE A N 1
ATOM 1494 C CA . PHE A 1 187 ? -5.186 0.110 0.740 1.00 92.94 187 PHE A CA 1
ATOM 1495 C C . PHE A 1 187 ? -5.656 -0.285 -0.659 1.00 92.94 187 PHE A C 1
ATOM 1497 O O . PHE A 1 187 ? -5.341 0.392 -1.639 1.00 92.94 187 PHE A O 1
ATOM 1504 N N . ARG A 1 188 ? -6.420 -1.380 -0.756 1.00 90.00 188 ARG A N 1
ATOM 1505 C CA . ARG A 1 188 ? -6.920 -1.902 -2.031 1.00 90.00 188 ARG A CA 1
ATOM 1506 C C . ARG A 1 188 ? -7.807 -0.882 -2.738 1.00 90.00 188 ARG A C 1
ATOM 1508 O O . ARG A 1 188 ? -7.617 -0.657 -3.931 1.00 90.00 188 ARG A O 1
ATOM 1515 N N . GLU A 1 189 ? -8.732 -0.265 -2.007 1.00 89.38 189 GLU A N 1
ATOM 1516 C CA . GLU A 1 189 ? -9.643 0.743 -2.548 1.00 89.38 189 GLU A CA 1
ATOM 1517 C C . GLU A 1 189 ? -8.875 1.965 -3.072 1.00 89.38 189 GLU A C 1
ATOM 1519 O O . GLU A 1 189 ? -9.062 2.360 -4.223 1.00 89.38 189 GLU A O 1
ATOM 1524 N N . GLY A 1 190 ? -7.959 2.525 -2.270 1.00 90.38 190 GLY A N 1
ATOM 1525 C CA . GLY A 1 190 ? -7.145 3.678 -2.671 1.00 90.38 190 GLY A CA 1
ATOM 1526 C C . GLY A 1 190 ? -6.285 3.385 -3.901 1.00 90.38 190 GLY A C 1
ATOM 1527 O O . GLY A 1 190 ? -6.266 4.163 -4.857 1.00 90.38 190 GLY A O 1
ATOM 1528 N N . TYR A 1 191 ? -5.648 2.211 -3.925 1.00 92.00 191 TYR A N 1
ATOM 1529 C CA . TYR A 1 191 ? -4.840 1.761 -5.057 1.00 92.00 191 TYR A CA 1
ATOM 1530 C C . TYR A 1 191 ? -5.664 1.644 -6.350 1.00 92.00 191 TYR A C 1
ATOM 1532 O O . TYR A 1 191 ? -5.257 2.146 -7.403 1.00 92.00 191 TYR A O 1
ATOM 1540 N N . GLN A 1 192 ? -6.822 0.977 -6.292 1.00 89.38 192 GLN A N 1
ATOM 1541 C CA . GLN A 1 192 ? -7.683 0.756 -7.459 1.00 89.38 192 GLN A CA 1
ATOM 1542 C C . GLN A 1 192 ? -8.258 2.067 -7.984 1.00 89.38 192 GLN A C 1
ATOM 1544 O O . GLN A 1 192 ? -8.118 2.364 -9.171 1.00 89.38 192 GLN A O 1
ATOM 1549 N N . LYS A 1 193 ? -8.800 2.896 -7.089 1.00 89.56 193 LYS A N 1
ATOM 1550 C CA . LYS A 1 193 ? -9.365 4.201 -7.432 1.00 89.56 193 LYS A CA 1
ATOM 1551 C C . LYS A 1 193 ? -8.342 5.100 -8.125 1.00 89.56 193 LYS A C 1
ATOM 1553 O O . LYS A 1 193 ? -8.665 5.750 -9.121 1.00 89.56 193 LYS A O 1
ATOM 1558 N N . PHE A 1 194 ? -7.096 5.110 -7.642 1.00 90.62 194 PHE A N 1
ATOM 1559 C CA . PHE A 1 194 ? -6.024 5.850 -8.302 1.00 90.62 194 PHE A CA 1
ATOM 1560 C C . PHE A 1 194 ? -5.785 5.340 -9.724 1.00 90.62 194 PHE A C 1
ATOM 1562 O O . PHE A 1 194 ? -5.765 6.141 -10.663 1.00 90.62 194 PHE A O 1
ATOM 1569 N N . ARG A 1 195 ? -5.634 4.020 -9.904 1.00 83.94 195 ARG A N 1
ATOM 1570 C CA . ARG A 1 195 ? -5.391 3.435 -11.230 1.00 83.94 195 ARG A CA 1
ATOM 1571 C C . ARG A 1 195 ? -6.528 3.735 -12.197 1.00 83.94 195 ARG A C 1
ATOM 1573 O O . ARG A 1 195 ? -6.263 4.251 -13.274 1.00 83.94 195 ARG A O 1
ATOM 1580 N N . GLU A 1 196 ? -7.772 3.505 -11.799 1.00 85.69 196 GLU A N 1
ATOM 1581 C CA . GLU A 1 196 ? -8.950 3.764 -12.637 1.00 85.69 196 GLU A CA 1
ATOM 1582 C C . GLU A 1 196 ? -9.034 5.230 -13.078 1.00 85.69 196 GLU A C 1
ATOM 1584 O O . GLU A 1 196 ? -9.275 5.514 -14.250 1.00 85.69 196 GLU A O 1
ATOM 1589 N N . SER A 1 197 ? -8.728 6.172 -12.179 1.00 85.00 197 SER A N 1
ATOM 1590 C CA . SER A 1 197 ? -8.724 7.604 -12.506 1.00 85.00 197 SER A CA 1
ATOM 1591 C C . SER A 1 197 ? -7.640 8.015 -13.515 1.00 85.00 197 SER A C 1
ATOM 1593 O O . SER A 1 197 ? -7.741 9.072 -14.141 1.00 85.00 197 SER A O 1
ATOM 1595 N N . ARG A 1 198 ? -6.588 7.200 -13.674 1.00 79.75 198 ARG A N 1
ATOM 1596 C CA . ARG A 1 198 ? -5.421 7.483 -14.526 1.00 79.75 198 ARG A CA 1
ATOM 1597 C C . ARG A 1 198 ? -5.344 6.616 -15.779 1.00 79.75 198 ARG A C 1
ATOM 1599 O O . ARG A 1 198 ? -4.651 7.005 -16.714 1.00 79.75 198 ARG A O 1
ATOM 1606 N N . SER A 1 199 ? -6.052 5.490 -15.820 1.00 63.84 199 SER A N 1
ATOM 1607 C CA . SER A 1 199 ? -6.093 4.580 -16.971 1.00 63.84 199 SER A CA 1
ATOM 1608 C C . SER A 1 199 ? -7.041 5.032 -18.091 1.00 63.84 199 SER A C 1
ATOM 1610 O O . SER A 1 199 ? -7.005 4.446 -19.168 1.00 63.84 199 SER A O 1
ATOM 1612 N N . GLY A 1 200 ? -7.842 6.086 -17.887 1.00 50.31 200 GLY A N 1
ATOM 1613 C CA . GLY A 1 200 ? -8.855 6.523 -18.855 1.00 50.31 200 GLY A CA 1
ATOM 1614 C C . GLY A 1 200 ? -10.023 5.527 -18.977 1.00 50.31 200 GLY A C 1
ATOM 1615 O O . GLY A 1 200 ? -9.933 4.399 -18.489 1.00 50.31 200 GLY A O 1
ATOM 1616 N N . PRO A 1 201 ? -11.159 5.921 -19.584 1.00 41.97 201 PRO A N 1
ATOM 1617 C CA . PRO A 1 201 ? -12.287 5.016 -19.768 1.00 41.97 201 PRO A CA 1
ATOM 1618 C C . PRO A 1 201 ? -11.869 3.838 -20.655 1.00 41.97 201 PRO A C 1
ATOM 1620 O O . PRO A 1 201 ? -11.410 4.024 -21.782 1.00 41.97 201 PRO A O 1
ATOM 1623 N N . ARG A 1 202 ? -12.035 2.619 -20.133 1.00 41.62 202 ARG A N 1
ATOM 1624 C CA . ARG A 1 202 ? -11.851 1.374 -20.885 1.00 41.62 202 ARG A CA 1
ATOM 1625 C C . ARG A 1 202 ? -12.797 1.428 -22.098 1.00 41.62 202 ARG A C 1
ATOM 1627 O O . ARG A 1 202 ? -13.992 1.643 -21.878 1.00 41.62 202 ARG A O 1
ATOM 1634 N N . PRO A 1 203 ? -12.324 1.290 -23.352 1.00 37.31 203 PRO A N 1
ATOM 1635 C CA . PRO A 1 203 ? -13.235 1.214 -24.485 1.00 37.31 203 PRO A CA 1
ATOM 1636 C C . PRO A 1 203 ? -14.168 0.028 -24.244 1.00 37.31 203 PRO A C 1
ATOM 1638 O O . PRO A 1 203 ? -13.709 -1.068 -23.921 1.00 37.31 203 PRO A O 1
ATOM 1641 N N . ALA A 1 204 ? -15.473 0.293 -24.301 1.00 39.34 204 ALA A N 1
ATOM 1642 C CA . ALA A 1 204 ? -16.495 -0.721 -24.117 1.00 39.34 204 ALA A CA 1
ATOM 1643 C C . ALA A 1 204 ? -16.215 -1.871 -25.086 1.00 39.34 204 ALA A C 1
ATOM 1645 O O . ALA A 1 204 ? -16.058 -1.643 -26.286 1.00 39.34 204 ALA A O 1
ATOM 1646 N N . GLU A 1 205 ? -16.127 -3.088 -24.557 1.00 40.25 205 GLU A N 1
ATOM 1647 C CA . GLU A 1 205 ? -16.089 -4.298 -25.363 1.00 40.25 205 GLU A CA 1
ATOM 1648 C C . GLU A 1 205 ? -17.357 -4.304 -26.219 1.00 40.25 205 GLU A C 1
ATOM 1650 O O . GLU A 1 205 ? -18.463 -4.553 -25.737 1.00 40.25 205 GLU A O 1
ATOM 1655 N N . THR A 1 206 ? -17.216 -3.953 -27.497 1.00 38.12 206 THR A N 1
ATOM 1656 C CA . THR A 1 206 ? -18.259 -4.149 -28.492 1.00 38.12 206 THR A CA 1
ATOM 1657 C C . THR A 1 206 ? -18.403 -5.648 -28.672 1.00 38.12 206 THR A C 1
ATOM 1659 O O . THR A 1 206 ? -17.665 -6.268 -29.438 1.00 38.12 206 THR A O 1
ATOM 1662 N N . GLY A 1 207 ? -19.333 -6.226 -27.913 1.00 36.84 207 GLY A N 1
ATOM 1663 C CA . GLY A 1 207 ? -19.816 -7.579 -28.105 1.00 36.84 207 GLY A CA 1
ATOM 1664 C C . GLY A 1 207 ? -20.314 -7.731 -29.535 1.00 36.84 207 GLY A C 1
ATOM 1665 O O . GLY A 1 207 ? -21.390 -7.258 -29.892 1.00 36.84 207 GLY A O 1
ATOM 1666 N N . THR A 1 208 ? -19.519 -8.404 -30.356 1.00 39.16 208 THR A N 1
ATOM 1667 C CA . THR A 1 208 ? -19.983 -9.016 -31.594 1.00 39.16 208 THR A CA 1
ATOM 1668 C C . THR A 1 208 ? -20.804 -10.239 -31.201 1.00 39.16 208 THR A C 1
ATOM 1670 O O . THR A 1 208 ? -20.309 -11.357 -31.123 1.00 39.16 208 THR A O 1
ATOM 1673 N N . SER A 1 209 ? -22.082 -10.005 -30.900 1.00 37.59 209 SER A N 1
ATOM 1674 C CA . SER A 1 209 ? -23.099 -11.042 -31.066 1.00 37.59 209 SER A CA 1
ATOM 1675 C C . SER A 1 209 ? -23.345 -11.153 -32.567 1.00 37.59 209 SER A C 1
ATOM 1677 O O . SER A 1 209 ? -24.049 -10.329 -33.142 1.00 37.59 209 SER A O 1
ATOM 1679 N N . GLY A 1 210 ? -22.650 -12.091 -33.210 1.00 39.78 210 GLY A N 1
ATOM 1680 C CA . GLY A 1 210 ? -22.996 -12.548 -34.549 1.00 39.78 210 GLY A CA 1
ATOM 1681 C C . GLY A 1 210 ? -24.145 -13.540 -34.433 1.00 39.78 210 GLY A C 1
ATOM 1682 O O . GLY A 1 210 ? -23.969 -14.601 -33.833 1.00 39.78 210 GLY A O 1
ATOM 1683 N N . GLU A 1 211 ? -25.304 -13.131 -34.945 1.00 39.12 211 GLU A N 1
ATOM 1684 C CA . GLU A 1 211 ? -26.373 -14.021 -35.415 1.00 39.12 211 GLU A CA 1
ATOM 1685 C C . GLU A 1 211 ? -25.903 -14.873 -36.603 1.00 39.12 211 GLU A C 1
ATOM 1687 O O . GLU A 1 211 ? -25.047 -14.389 -37.385 1.00 39.12 211 GLU A O 1
#

Sequence (211 aa):
MPEYMVAALKPLLEQAGADLEIAKRPNELQAVATRMRNLNLLLASFVLDMSRGMEQFRKIYGLPSGNPVDESSEEKLLKRVLSGAEGDAALNDLRDTLQDLKLHHAALLEGYQQATHIGSAEILRQLDPLSMERKHRDSSIKVGFMKLPSSFKPVMMQVIWEEFIDRFRKLRKLEPNDYEKFFRDGFREGYQKFRESRSGPRPAETGTSGE

InterPro domains:
  IPR046883 Type VI secretion system, FHA domain-containing protein, C-terminal domain [PF20232] (94-193)

Organism: Eiseniibacteriota bacterium (NCBI:txid2212470)

pLDDT: mean 74.03, std 16.34, range [36.84, 93.75]

Radius of gyration: 30.45 Å; chains: 1; bounding box: 72×31×83 Å